Protein AF-A0A453GZU2-F1 (afdb_monomer_lite)

Structure (mmCIF, N/CA/C/O backbone):
data_AF-A0A453GZU2-F1
#
_entry.id   AF-A0A453GZU2-F1
#
loop_
_atom_site.group_PDB
_atom_site.id
_atom_site.type_symbol
_atom_site.label_atom_id
_atom_site.label_alt_id
_atom_site.label_comp_id
_atom_site.label_asym_id
_atom_site.label_entity_id
_atom_site.label_seq_id
_atom_site.pdbx_PDB_ins_code
_atom_site.Cartn_x
_atom_site.Cartn_y
_atom_site.Cartn_z
_atom_site.occupancy
_atom_site.B_iso_or_equiv
_atom_site.auth_seq_id
_atom_site.auth_comp_id
_atom_site.auth_asym_id
_atom_site.auth_atom_id
_atom_site.pdbx_PDB_model_num
ATOM 1 N N . MET A 1 1 ? 37.914 -39.540 -43.655 1.00 42.34 1 MET A N 1
ATOM 2 C CA . MET A 1 1 ? 37.928 -38.317 -42.822 1.00 42.34 1 MET A CA 1
ATOM 3 C C . MET A 1 1 ? 36.575 -38.228 -42.127 1.00 42.34 1 MET A C 1
ATOM 5 O O . MET A 1 1 ? 35.626 -37.720 -42.695 1.00 42.34 1 MET A O 1
ATOM 9 N N . GLU A 1 2 ? 36.319 -39.042 -41.109 1.00 43.34 2 GLU A N 1
ATOM 10 C CA . GLU A 1 2 ? 36.811 -38.918 -39.725 1.00 43.34 2 GLU A CA 1
ATOM 11 C C . GLU A 1 2 ? 36.133 -37.771 -38.948 1.00 43.34 2 GLU A C 1
ATOM 13 O O . GLU A 1 2 ? 36.414 -36.597 -39.148 1.00 43.34 2 GLU A O 1
ATOM 18 N N . HIS A 1 3 ? 35.210 -38.192 -38.076 1.00 39.59 3 HIS A N 1
ATOM 19 C CA . HIS A 1 3 ? 34.806 -37.638 -36.780 1.00 39.59 3 HIS A CA 1
ATOM 20 C C . HIS A 1 3 ? 34.826 -36.118 -36.524 1.00 39.59 3 HIS A C 1
ATOM 22 O O . HIS A 1 3 ? 35.874 -35.528 -36.292 1.00 39.59 3 HIS A O 1
ATOM 28 N N . ARG A 1 4 ? 33.646 -35.577 -36.168 1.00 52.78 4 ARG A N 1
ATOM 29 C CA . ARG A 1 4 ? 33.362 -35.208 -34.758 1.00 52.78 4 ARG A CA 1
ATOM 30 C C . ARG A 1 4 ? 31.878 -34.902 -34.514 1.00 52.78 4 ARG A C 1
ATOM 32 O O . ARG A 1 4 ? 31.385 -33.819 -34.806 1.00 52.78 4 ARG A O 1
ATOM 39 N N . ARG A 1 5 ? 31.178 -35.845 -33.873 1.00 49.28 5 ARG A N 1
ATOM 40 C CA . ARG A 1 5 ? 29.929 -35.579 -33.140 1.00 49.28 5 ARG A CA 1
ATOM 41 C C . ARG A 1 5 ? 30.262 -34.701 -31.929 1.00 49.28 5 ARG A C 1
ATOM 43 O O . ARG A 1 5 ? 30.950 -35.167 -31.023 1.00 49.28 5 ARG A O 1
ATOM 50 N N . ARG A 1 6 ? 29.762 -33.464 -31.875 1.00 54.38 6 ARG A N 1
ATOM 51 C CA . ARG A 1 6 ? 29.696 -32.698 -30.622 1.00 54.38 6 ARG A CA 1
ATOM 52 C C . ARG A 1 6 ? 28.366 -33.002 -29.937 1.00 54.38 6 ARG A C 1
ATOM 54 O O . ARG A 1 6 ? 27.317 -32.545 -30.367 1.00 54.38 6 ARG A O 1
ATOM 61 N N . ARG A 1 7 ? 28.436 -33.812 -28.878 1.00 48.62 7 ARG A N 1
ATOM 62 C CA . ARG A 1 7 ? 27.409 -33.895 -27.835 1.00 48.62 7 ARG A CA 1
ATOM 63 C C . ARG A 1 7 ? 27.506 -32.607 -27.015 1.00 48.62 7 ARG A C 1
ATOM 65 O O . ARG A 1 7 ? 28.520 -32.399 -26.357 1.00 48.62 7 ARG A O 1
ATOM 72 N N . SER A 1 8 ? 26.497 -31.745 -27.076 1.00 46.53 8 SER A N 1
ATOM 73 C CA . SER A 1 8 ? 26.307 -30.671 -26.097 1.00 46.53 8 SER A CA 1
ATOM 74 C C . SER A 1 8 ? 25.296 -31.154 -25.066 1.00 46.53 8 SER A C 1
ATOM 76 O O . SER A 1 8 ? 24.127 -31.384 -25.371 1.00 46.53 8 SER A O 1
ATOM 78 N N . SER A 1 9 ? 25.811 -31.393 -23.870 1.00 44.66 9 SE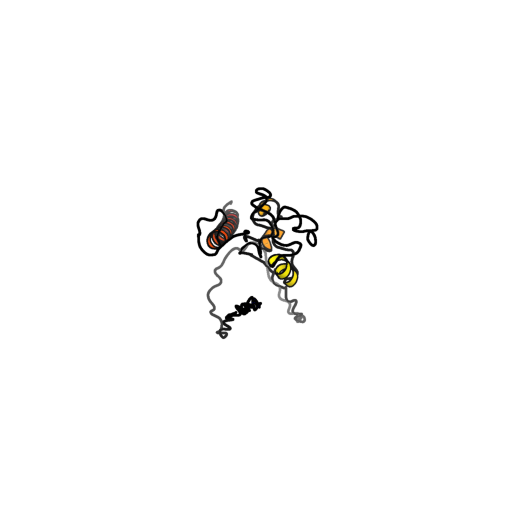R A N 1
ATOM 79 C CA . SER A 1 9 ? 25.138 -31.957 -22.712 1.00 44.66 9 SER A CA 1
ATOM 80 C C . SER A 1 9 ? 23.985 -31.068 -22.241 1.00 44.66 9 SER A C 1
ATOM 82 O O . SER A 1 9 ? 24.171 -29.886 -21.964 1.00 44.66 9 SER A O 1
ATOM 84 N N . SER A 1 10 ? 22.799 -31.666 -22.142 1.00 40.09 10 SER A N 1
ATOM 85 C CA . SER A 1 10 ? 21.630 -31.118 -21.459 1.00 40.09 10 SER A CA 1
ATOM 86 C C . SER A 1 10 ? 21.914 -31.092 -19.956 1.00 40.09 10 SER A C 1
ATOM 88 O O . SER A 1 10 ? 22.069 -32.143 -19.336 1.00 40.09 10 SER A O 1
ATOM 90 N N . VAL A 1 11 ? 22.044 -29.898 -19.377 1.00 50.19 11 VAL A N 1
ATOM 91 C CA . VAL A 1 11 ? 22.107 -29.725 -17.923 1.00 50.19 11 VAL A CA 1
ATOM 92 C C . VAL A 1 11 ? 20.677 -29.507 -17.445 1.00 50.19 11 VAL A C 1
ATOM 94 O O . VAL A 1 11 ? 20.141 -28.404 -17.502 1.00 50.19 11 VAL A O 1
ATOM 97 N N . ALA A 1 12 ? 20.045 -30.600 -17.026 1.00 43.66 12 ALA A N 1
ATOM 98 C CA . ALA A 1 12 ? 18.813 -30.574 -16.260 1.00 43.66 12 ALA A CA 1
ATOM 99 C C . ALA A 1 12 ? 19.124 -29.990 -14.873 1.00 43.66 12 ALA A C 1
ATOM 101 O O . ALA A 1 12 ? 19.688 -30.670 -14.018 1.00 43.66 12 ALA A O 1
ATOM 102 N N . ALA A 1 13 ? 18.805 -28.714 -14.660 1.00 45.28 13 ALA A N 1
ATOM 103 C CA . ALA A 1 13 ? 18.838 -28.108 -13.336 1.00 45.28 13 ALA A CA 1
ATOM 104 C C . ALA A 1 13 ? 17.499 -28.393 -12.649 1.00 45.28 13 ALA A C 1
ATOM 106 O O . ALA A 1 13 ? 16.451 -27.868 -13.026 1.00 45.28 13 ALA A O 1
ATOM 107 N N . ALA A 1 14 ? 17.567 -29.315 -11.694 1.00 45.19 14 ALA A N 1
ATOM 108 C CA . ALA A 1 14 ? 16.477 -29.790 -10.867 1.00 45.19 14 ALA A CA 1
ATOM 109 C C . ALA A 1 14 ? 15.771 -28.641 -10.131 1.00 45.19 14 ALA A C 1
ATOM 111 O O . ALA A 1 14 ? 16.406 -27.725 -9.608 1.00 45.19 14 ALA A O 1
ATOM 112 N N . GLY A 1 15 ? 14.441 -28.722 -10.092 1.00 44.59 15 GLY A N 1
ATOM 113 C CA . GLY A 1 15 ? 13.597 -27.830 -9.316 1.00 44.59 15 GLY A CA 1
ATOM 114 C C . GLY A 1 15 ? 13.831 -28.016 -7.822 1.00 44.59 15 GLY A C 1
ATOM 115 O O . GLY A 1 15 ? 13.596 -29.093 -7.278 1.00 44.59 15 GLY A O 1
ATOM 116 N N . THR A 1 16 ? 14.228 -26.940 -7.154 1.00 50.53 16 THR A N 1
ATOM 117 C CA . THR A 1 16 ? 14.184 -26.850 -5.696 1.00 50.53 16 THR A CA 1
ATOM 118 C C . THR A 1 16 ? 12.895 -26.137 -5.323 1.00 50.53 16 THR A C 1
ATOM 120 O O . THR A 1 16 ? 12.828 -24.915 -5.205 1.00 50.53 16 THR A O 1
ATOM 123 N N . LEU A 1 17 ? 11.837 -26.936 -5.209 1.00 46.84 17 LEU A N 1
ATOM 124 C CA . LEU A 1 17 ? 10.561 -26.553 -4.631 1.00 46.84 17 LEU A CA 1
ATOM 125 C C . LEU A 1 17 ? 10.807 -26.224 -3.150 1.00 46.84 17 LEU A C 1
ATOM 127 O O . LEU A 1 17 ? 10.920 -27.122 -2.317 1.00 46.84 17 LEU A O 1
ATOM 131 N N . LEU A 1 18 ? 10.945 -24.939 -2.818 1.00 44.81 18 LEU A N 1
ATOM 132 C CA . LEU A 1 18 ? 11.085 -24.476 -1.437 1.00 44.81 18 LEU A CA 1
ATOM 133 C C . LEU A 1 18 ? 9.707 -24.497 -0.749 1.00 44.81 18 LEU A C 1
ATOM 135 O O . LEU A 1 18 ? 9.121 -23.466 -0.438 1.00 44.81 18 LEU A O 1
ATOM 139 N N . CYS A 1 19 ? 9.163 -25.696 -0.546 1.00 44.69 19 CYS A N 1
ATOM 140 C CA . CYS A 1 19 ? 8.065 -25.935 0.381 1.00 44.69 19 CYS A CA 1
ATOM 141 C C . CYS A 1 19 ? 8.666 -26.224 1.755 1.00 44.69 19 CYS A C 1
ATOM 143 O O . CYS A 1 19 ? 9.007 -27.364 2.055 1.00 44.69 19 CYS A O 1
ATOM 145 N N . LEU A 1 20 ? 8.778 -25.201 2.599 1.00 48.28 20 LEU A N 1
ATOM 146 C CA . LEU A 1 20 ? 9.041 -25.390 4.022 1.00 48.28 20 LEU A CA 1
ATOM 147 C C . LEU A 1 20 ? 8.158 -24.451 4.846 1.00 48.28 20 LEU A C 1
ATOM 149 O O . LEU A 1 20 ? 8.468 -23.286 5.060 1.00 48.28 20 LEU A O 1
ATOM 153 N N . GLY A 1 21 ? 7.038 -25.029 5.289 1.00 42.44 21 GLY A N 1
ATOM 154 C CA . GLY A 1 21 ? 6.566 -24.910 6.666 1.00 42.44 21 GLY A CA 1
ATOM 155 C C . GLY A 1 21 ? 5.848 -23.625 7.057 1.00 42.44 21 GLY A C 1
ATOM 156 O O . GLY A 1 21 ? 6.390 -22.820 7.806 1.00 42.44 21 GLY A O 1
ATOM 157 N N . MET A 1 22 ? 4.563 -23.514 6.701 1.00 46.91 22 MET A N 1
ATOM 158 C CA . MET A 1 22 ? 3.593 -22.899 7.614 1.00 46.91 22 MET A CA 1
ATOM 159 C C . MET A 1 22 ? 3.601 -23.710 8.916 1.00 46.91 22 MET A C 1
ATOM 161 O O . MET A 1 22 ? 3.003 -24.783 8.990 1.00 46.91 22 MET A O 1
ATOM 165 N N . LEU A 1 23 ? 4.291 -23.216 9.940 1.00 39.66 23 LEU A N 1
ATOM 166 C CA . LEU A 1 23 ? 4.143 -23.729 11.294 1.00 39.66 23 LEU A CA 1
ATOM 167 C C . LEU A 1 23 ? 2.914 -23.053 11.916 1.00 39.66 23 LEU A C 1
ATOM 169 O O . LEU A 1 23 ? 3.010 -22.003 12.548 1.00 39.66 23 LEU A O 1
ATOM 173 N N . LEU A 1 24 ? 1.739 -23.641 11.690 1.00 39.06 24 LEU A N 1
ATOM 174 C CA . LEU A 1 24 ? 0.548 -23.348 12.482 1.00 39.06 24 LEU A CA 1
ATOM 175 C C . LEU A 1 24 ? 0.757 -23.946 13.876 1.00 39.06 24 LEU A C 1
ATOM 177 O O . LEU A 1 24 ? 0.530 -25.134 14.094 1.00 39.06 24 LEU A O 1
ATOM 181 N N . VAL A 1 25 ? 1.196 -23.124 14.827 1.00 40.97 25 VAL A N 1
ATOM 182 C CA . VAL A 1 25 ? 1.127 -23.481 16.246 1.00 40.97 25 VAL A CA 1
ATOM 183 C C . VAL A 1 25 ? -0.331 -23.335 16.681 1.00 40.97 25 VAL A C 1
ATOM 185 O O . VAL A 1 25 ? -0.775 -22.263 17.083 1.00 40.97 25 VAL A O 1
ATOM 188 N N . VAL A 1 26 ? -1.093 -24.423 16.571 1.00 46.94 26 VAL A N 1
ATOM 189 C CA . VAL A 1 26 ? -2.371 -24.573 17.274 1.00 46.94 26 VAL A CA 1
ATOM 190 C C . VAL A 1 26 ? -2.037 -24.995 18.705 1.00 46.94 26 VAL A C 1
ATOM 192 O O . VAL A 1 26 ? -1.876 -26.177 18.997 1.00 46.94 26 VAL A O 1
ATOM 195 N N . GLY A 1 27 ? -1.843 -24.012 19.584 1.00 49.03 27 GLY A N 1
ATOM 196 C CA . GLY A 1 27 ? -1.718 -24.239 21.024 1.00 49.03 27 GLY A CA 1
ATOM 197 C C . GLY A 1 27 ? -3.097 -24.440 21.670 1.00 49.03 27 GLY A C 1
ATOM 198 O O . GLY A 1 27 ? -4.062 -23.810 21.229 1.00 49.03 27 GLY A O 1
ATOM 199 N N . PRO A 1 28 ? -3.227 -25.311 22.688 1.00 42.09 28 PRO A N 1
ATOM 200 C CA . PRO A 1 28 ? -4.508 -25.610 23.303 1.00 42.09 28 PRO A CA 1
ATOM 201 C C . PRO A 1 28 ? -5.012 -24.469 24.192 1.00 42.09 28 PRO A C 1
ATOM 203 O O . PRO A 1 28 ? -4.268 -23.786 24.893 1.00 42.09 28 PRO A O 1
ATOM 206 N N . LEU A 1 29 ? -6.331 -24.337 24.137 1.00 44.50 29 LEU A N 1
ATOM 207 C CA . LEU A 1 29 ? -7.223 -23.520 24.941 1.00 44.50 29 LEU A CA 1
ATOM 208 C C . LEU A 1 29 ? -6.986 -23.746 26.450 1.00 44.50 29 LEU A C 1
ATOM 210 O O . LEU A 1 29 ? -7.197 -24.852 26.946 1.00 44.50 29 LEU A O 1
ATOM 214 N N . LEU A 1 30 ? -6.610 -22.694 27.183 1.00 42.56 30 LEU A N 1
ATOM 215 C CA . LEU A 1 30 ? -6.741 -22.620 28.643 1.00 42.56 30 LEU A CA 1
ATOM 216 C C . LEU A 1 30 ? -7.632 -21.427 29.025 1.00 42.56 30 LEU A C 1
ATOM 218 O O . LEU A 1 30 ? -7.645 -20.424 28.304 1.00 42.56 30 LEU A O 1
ATOM 222 N N . PRO A 1 31 ? -8.427 -21.550 30.103 1.00 40.00 31 PRO A N 1
ATOM 223 C CA . PRO A 1 31 ? -9.555 -20.670 30.357 1.00 40.00 31 PRO A CA 1
ATOM 224 C C . PRO A 1 31 ? -9.168 -19.378 31.089 1.00 40.00 31 PRO A C 1
ATOM 226 O O . PRO A 1 31 ? -8.226 -19.338 31.874 1.00 40.00 31 PRO A O 1
ATOM 229 N N . ALA A 1 32 ? -9.969 -18.354 30.787 1.00 45.12 32 ALA A N 1
ATOM 230 C CA . ALA A 1 32 ? -10.294 -17.138 31.530 1.00 45.12 32 ALA A CA 1
ATOM 231 C C . ALA A 1 32 ? -9.428 -16.791 32.756 1.00 45.12 32 ALA A C 1
ATOM 233 O O . ALA A 1 32 ? -9.608 -17.346 33.838 1.00 45.12 32 ALA A O 1
ATOM 234 N N . VAL A 1 33 ? -8.600 -15.752 32.604 1.00 37.91 33 VAL A N 1
ATOM 235 C CA . VAL A 1 33 ? -8.227 -14.891 33.728 1.00 37.91 33 VAL A CA 1
ATOM 236 C C . VAL A 1 33 ? -9.180 -13.692 33.724 1.00 37.91 33 VAL A C 1
ATOM 238 O O . VAL A 1 33 ? -9.164 -12.857 32.819 1.00 37.91 33 VAL A O 1
ATOM 241 N N . GLU A 1 34 ? -10.086 -13.666 34.699 1.00 44.97 34 GLU A N 1
ATOM 242 C CA . GLU A 1 34 ? -10.793 -12.456 35.113 1.00 44.97 34 GLU A CA 1
ATOM 243 C C . GLU A 1 34 ? -9.776 -11.525 35.771 1.00 44.97 34 GLU A C 1
ATOM 245 O O . GLU A 1 34 ? -9.150 -11.887 36.765 1.00 44.97 34 GLU A O 1
ATOM 250 N N . ALA A 1 35 ? -9.607 -10.326 35.223 1.00 34.25 35 ALA A N 1
ATOM 251 C CA . ALA A 1 35 ? -8.975 -9.228 35.937 1.00 34.25 35 ALA A CA 1
ATOM 252 C C . ALA A 1 35 ? -9.493 -7.894 35.389 1.00 34.25 35 ALA A C 1
ATOM 254 O O . ALA A 1 35 ? -9.082 -7.425 34.332 1.00 34.25 35 ALA A O 1
ATOM 255 N N . SER A 1 36 ? -10.425 -7.343 36.163 1.00 31.88 36 SER A N 1
ATOM 256 C CA . SER A 1 36 ? -10.684 -5.921 36.375 1.00 31.88 36 SER A CA 1
ATOM 257 C C . SER A 1 36 ? -11.022 -5.067 35.151 1.00 31.88 36 SER A C 1
ATOM 259 O O . SER A 1 36 ? -10.180 -4.433 34.521 1.00 31.88 36 SER A O 1
ATOM 261 N N . THR A 1 37 ? -12.330 -4.954 34.912 1.00 36.31 37 THR A N 1
ATOM 262 C CA . THR A 1 37 ? -12.954 -3.676 34.552 1.00 36.31 37 THR A CA 1
ATOM 263 C C . THR A 1 37 ? -12.489 -2.601 35.532 1.00 36.31 37 THR A C 1
ATOM 265 O O . THR A 1 37 ? -12.940 -2.576 36.672 1.00 36.31 37 THR A O 1
ATOM 268 N N . GLU A 1 38 ? -11.579 -1.742 35.084 1.00 43.16 38 GLU A N 1
ATOM 269 C CA . GLU A 1 38 ? -11.357 -0.433 35.688 1.00 43.16 38 GLU A CA 1
ATOM 270 C C . GLU A 1 38 ? -12.383 0.546 35.108 1.00 43.16 38 GLU A C 1
ATOM 272 O O . GLU A 1 38 ? -12.671 0.571 33.905 1.00 43.16 38 GLU A O 1
ATOM 277 N N . ASP A 1 39 ? -12.958 1.306 36.025 1.00 35.78 39 ASP A N 1
ATOM 278 C CA . ASP A 1 39 ? -14.115 2.162 35.877 1.00 35.78 39 ASP A CA 1
ATOM 279 C C . ASP A 1 39 ? -13.855 3.443 35.066 1.00 35.78 39 ASP A C 1
ATOM 281 O O . ASP A 1 39 ? -12.788 4.052 35.118 1.00 35.78 39 ASP A O 1
ATOM 285 N N . GLY A 1 40 ? -14.926 3.939 34.434 1.00 30.98 40 GLY A N 1
ATOM 286 C CA . GLY A 1 40 ? -15.253 5.365 34.531 1.00 30.98 40 GLY A CA 1
ATOM 287 C C . GLY A 1 40 ? -15.397 6.153 33.227 1.00 30.98 40 GLY A C 1
ATOM 288 O O . GLY A 1 40 ? -14.418 6.602 32.641 1.00 30.98 40 GLY A O 1
ATOM 289 N N . CYS A 1 41 ? -16.653 6.436 32.860 1.00 32.44 41 CYS A N 1
ATOM 290 C CA . CYS A 1 41 ? -17.210 7.800 32.778 1.00 32.44 41 CYS A CA 1
ATOM 291 C C . CYS A 1 41 ? -18.748 7.711 32.637 1.00 32.44 41 CYS A C 1
ATOM 293 O O . CYS A 1 41 ? -19.227 7.371 31.553 1.00 32.44 41 CYS A O 1
ATOM 295 N N . PRO A 1 42 ? -19.544 8.003 33.687 1.00 46.66 42 PRO A N 1
ATOM 296 C CA . PRO A 1 42 ? -20.996 8.087 33.583 1.00 46.66 42 PRO A CA 1
ATOM 297 C C . PRO A 1 42 ? -21.464 9.539 33.416 1.00 46.66 42 PRO A C 1
ATOM 299 O O . PRO A 1 42 ? -20.956 10.448 34.068 1.00 46.66 42 PRO A O 1
ATOM 302 N N . ALA A 1 43 ? -22.499 9.748 32.601 1.00 35.84 43 ALA A N 1
ATOM 303 C CA . ALA A 1 43 ? -23.338 10.938 32.687 1.00 35.84 43 ALA A CA 1
ATOM 304 C C . ALA A 1 43 ? -24.770 10.630 32.219 1.00 35.84 43 ALA A C 1
ATOM 306 O O . ALA A 1 43 ? -24.996 10.349 31.045 1.00 35.84 43 ALA A O 1
ATOM 307 N N . GLY A 1 44 ? -25.720 10.749 33.154 1.00 31.06 44 GLY A N 1
ATOM 308 C CA . GLY A 1 44 ? -27.109 11.121 32.869 1.00 31.06 44 GLY A CA 1
ATOM 309 C C . GLY A 1 44 ? -28.187 10.045 33.049 1.00 31.06 44 GLY A C 1
ATOM 310 O O . GLY A 1 44 ? -28.333 9.171 32.206 1.00 31.06 44 GLY A O 1
ATOM 311 N N . GLY A 1 45 ? -29.032 10.228 34.073 1.00 31.92 45 GLY A N 1
ATOM 312 C CA . GLY A 1 45 ? -30.491 10.179 33.877 1.00 31.92 45 GLY A CA 1
ATOM 313 C C . GLY A 1 45 ? -31.271 8.934 34.320 1.00 31.92 45 GLY A C 1
ATOM 314 O O . GLY A 1 45 ? -31.562 8.065 33.516 1.00 31.92 45 GLY A O 1
ATOM 315 N N . GLU A 1 46 ? -31.694 8.958 35.587 1.00 33.56 46 GLU A N 1
ATOM 316 C CA . GLU A 1 46 ? -33.044 8.628 36.095 1.00 33.56 46 GLU A CA 1
ATOM 317 C C . GLU A 1 46 ? -33.680 7.216 35.973 1.00 33.56 46 GLU A C 1
ATOM 319 O O . GLU A 1 46 ? -34.086 6.735 34.925 1.00 33.56 46 GLU A O 1
ATOM 324 N N . ARG A 1 47 ? -33.895 6.653 37.176 1.00 34.34 47 ARG A N 1
ATOM 325 C CA . ARG A 1 47 ? -35.099 5.988 37.732 1.00 34.34 47 ARG A CA 1
ATOM 326 C C . ARG A 1 47 ? -35.801 4.866 36.940 1.00 34.34 47 ARG A C 1
ATOM 328 O O . ARG A 1 47 ? -36.659 5.075 36.098 1.00 34.34 47 ARG A O 1
ATOM 335 N N . ALA A 1 48 ? -35.513 3.656 37.424 1.00 33.47 48 ALA A N 1
ATOM 336 C CA . ALA A 1 48 ? -36.396 2.522 37.723 1.00 33.47 48 ALA A CA 1
ATOM 337 C C . ALA A 1 48 ? -37.844 2.506 37.185 1.00 33.47 48 ALA A C 1
ATOM 339 O O . ALA A 1 48 ? -38.694 3.279 37.619 1.00 33.47 48 ALA A O 1
ATOM 340 N N . SER A 1 49 ? -38.161 1.434 36.451 1.00 34.44 49 SER A N 1
ATOM 341 C CA . SER A 1 49 ? -39.331 0.574 36.700 1.00 34.44 49 SER A CA 1
ATOM 342 C C . SER A 1 49 ? -39.084 -0.826 36.120 1.00 34.44 49 SER A C 1
ATOM 344 O O . SER A 1 49 ? -38.625 -0.977 34.990 1.00 34.44 49 SER A O 1
ATOM 346 N N . LYS A 1 50 ? -39.323 -1.852 36.945 1.00 34.50 50 LYS A N 1
ATOM 347 C CA . LYS A 1 50 ? -39.270 -3.279 36.593 1.00 34.50 50 LYS A CA 1
ATOM 348 C C . LYS A 1 50 ? -40.490 -3.637 35.744 1.00 34.50 50 LYS A C 1
ATOM 350 O O . LYS A 1 50 ? -41.596 -3.357 36.175 1.00 34.50 50 LYS A O 1
ATOM 355 N N . GLU A 1 51 ? -40.292 -4.383 34.662 1.00 37.91 51 GLU A N 1
ATOM 356 C CA . GLU A 1 51 ? -41.316 -5.285 34.121 1.00 37.91 51 GLU A CA 1
ATOM 357 C C . GLU A 1 51 ? -40.609 -6.471 33.447 1.00 37.91 51 GLU A C 1
ATOM 359 O O . GLU A 1 51 ? -39.775 -6.313 32.552 1.00 37.91 51 GLU A O 1
ATOM 364 N N . GLN A 1 52 ? -40.889 -7.677 33.938 1.00 43.47 52 GLN A N 1
ATOM 365 C CA . GLN A 1 52 ? -40.351 -8.931 33.422 1.00 43.47 52 GLN A CA 1
ATOM 366 C C . GLN A 1 52 ? -41.151 -9.363 32.190 1.00 43.47 52 GLN A C 1
ATOM 368 O O . GLN A 1 52 ? -42.291 -9.796 32.299 1.00 43.47 52 GLN A O 1
ATOM 373 N N . GLY A 1 53 ? -40.524 -9.320 31.014 1.00 33.62 53 GLY A N 1
ATOM 374 C CA . GLY A 1 53 ? -41.074 -9.877 29.779 1.00 33.62 53 GLY A CA 1
ATOM 375 C C . GLY A 1 53 ? -40.077 -10.819 29.114 1.00 33.62 53 GLY A C 1
ATOM 376 O O . GLY A 1 53 ? -39.103 -10.378 28.506 1.00 33.62 53 GLY A O 1
ATOM 377 N N . ARG A 1 54 ? -40.320 -12.131 29.210 1.00 48.94 54 ARG A N 1
ATOM 378 C CA . ARG A 1 54 ? -39.600 -13.179 28.469 1.00 48.94 54 ARG A CA 1
ATOM 379 C C . ARG A 1 54 ? -39.721 -12.921 26.958 1.00 48.94 54 ARG A C 1
ATOM 381 O O . ARG A 1 54 ? -40.727 -13.273 26.350 1.00 48.94 54 ARG A O 1
ATOM 388 N N . ARG A 1 55 ? -38.691 -12.340 26.333 1.00 43.19 55 ARG A N 1
ATOM 389 C CA . ARG A 1 55 ? -38.566 -12.248 24.869 1.00 43.19 55 ARG A CA 1
ATOM 390 C C . ARG A 1 55 ? -37.364 -13.051 24.381 1.00 43.19 55 ARG A C 1
ATOM 392 O O . ARG A 1 55 ? -36.217 -12.752 24.692 1.00 43.19 55 ARG A O 1
ATOM 399 N N . SER A 1 56 ? -37.698 -14.097 23.627 1.00 43.25 56 SER A N 1
ATOM 400 C CA . SER A 1 56 ? -36.881 -14.874 22.692 1.00 43.25 56 SER A CA 1
ATOM 401 C C . SER A 1 56 ? -35.519 -14.249 22.354 1.00 43.25 56 SER A C 1
ATOM 403 O O . SER A 1 56 ? -35.441 -13.282 21.593 1.00 43.25 56 SER A O 1
ATOM 405 N N . ARG A 1 57 ? -34.440 -14.860 22.862 1.00 45.56 57 ARG A N 1
ATOM 406 C CA . ARG A 1 57 ? -33.045 -14.577 22.496 1.00 45.56 57 ARG A CA 1
ATOM 407 C C . ARG A 1 57 ? -32.799 -14.966 21.034 1.00 45.56 57 ARG A C 1
ATOM 409 O O . ARG A 1 57 ? -32.288 -16.040 20.742 1.00 45.56 57 ARG A O 1
ATOM 416 N N . ARG A 1 58 ? -33.160 -14.092 20.092 1.00 47.22 58 ARG A N 1
ATOM 417 C CA . ARG A 1 58 ? -32.547 -14.112 18.761 1.00 47.22 58 ARG A CA 1
ATOM 418 C C . ARG A 1 58 ? -31.119 -13.613 18.942 1.00 47.22 58 ARG A C 1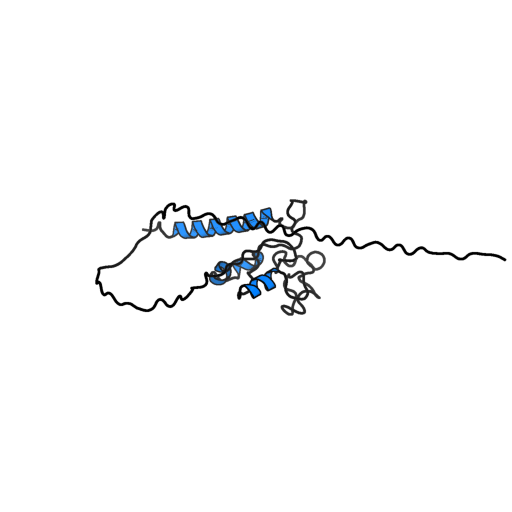
ATOM 420 O O . ARG A 1 58 ? -30.920 -12.424 19.180 1.00 47.22 58 ARG A O 1
ATOM 427 N N . HIS A 1 59 ? -30.148 -14.518 18.861 1.00 42.53 59 HIS A N 1
ATOM 428 C CA . HIS A 1 59 ? -28.737 -14.179 18.703 1.00 42.53 59 HIS A CA 1
ATOM 429 C C . HIS A 1 59 ? -28.564 -13.398 17.388 1.00 42.53 59 HIS A C 1
ATOM 431 O O . HIS A 1 59 ? -28.234 -13.960 16.351 1.00 42.53 59 HIS A O 1
ATOM 437 N N . HIS A 1 60 ? -28.816 -12.087 17.416 1.00 43.75 60 HIS A N 1
ATOM 438 C CA . HIS A 1 60 ? -28.155 -11.162 16.505 1.00 43.75 60 HIS A CA 1
ATOM 439 C C . HIS A 1 60 ? -26.696 -11.150 16.936 1.00 43.75 60 HIS A C 1
ATOM 441 O O . HIS A 1 60 ? -26.297 -10.396 17.825 1.00 43.75 60 HIS A O 1
ATOM 447 N N . GLN A 1 61 ? -25.918 -12.049 16.350 1.00 48.16 61 GLN A N 1
ATOM 448 C CA . GLN A 1 61 ? -24.473 -11.983 16.396 1.00 48.16 61 GLN A CA 1
ATOM 449 C C . GLN A 1 61 ? -24.109 -10.699 15.646 1.00 48.16 61 GLN A C 1
ATOM 451 O O . GLN A 1 61 ? -24.058 -10.666 14.421 1.00 48.16 61 GLN A O 1
ATOM 456 N N . LYS A 1 62 ? -24.000 -9.585 16.381 1.00 44.75 62 LYS A N 1
ATOM 457 C CA . LYS A 1 62 ? -23.384 -8.367 15.863 1.00 44.75 62 LYS A CA 1
ATOM 458 C C . LYS A 1 62 ? -21.973 -8.789 15.484 1.00 44.75 62 LYS A C 1
ATOM 460 O O . LYS A 1 62 ? -21.152 -8.996 16.374 1.00 44.75 62 LYS A O 1
ATOM 465 N N . HIS A 1 63 ? -21.727 -9.006 14.195 1.00 55.16 63 HIS A N 1
ATOM 466 C CA . HIS A 1 63 ? -20.369 -9.167 13.701 1.00 55.16 63 HIS A CA 1
ATOM 467 C C . HIS A 1 63 ? -19.580 -7.965 14.223 1.00 55.16 63 HIS A C 1
ATOM 469 O O . HIS A 1 63 ? -20.019 -6.822 14.052 1.00 55.16 63 HIS A O 1
ATOM 475 N N . ALA A 1 64 ? -18.496 -8.228 14.956 1.00 60.75 64 ALA A N 1
ATOM 476 C CA . ALA A 1 64 ? -17.568 -7.177 15.336 1.00 60.75 64 ALA A CA 1
ATOM 477 C C . ALA A 1 64 ? -17.174 -6.428 14.056 1.00 60.75 64 ALA A C 1
ATOM 479 O O . ALA A 1 64 ? -17.120 -7.022 12.978 1.00 60.75 64 ALA A O 1
ATOM 480 N N . ALA A 1 65 ? -16.985 -5.113 14.142 1.00 66.44 65 ALA A N 1
ATOM 481 C CA . ALA A 1 65 ? -16.501 -4.370 12.992 1.00 66.44 65 ALA A CA 1
ATOM 482 C C . ALA A 1 65 ? -15.117 -4.927 12.631 1.00 66.44 65 ALA A C 1
ATOM 484 O O . ALA A 1 65 ? -14.167 -4.729 13.379 1.00 66.44 65 ALA A O 1
ATOM 485 N N . GLU A 1 66 ? -15.031 -5.673 11.529 1.00 87.25 66 GLU A N 1
ATOM 486 C CA . GLU A 1 66 ? -13.764 -6.221 11.052 1.00 87.25 66 GLU A CA 1
ATOM 487 C C . GLU A 1 66 ? -12.828 -5.053 10.713 1.00 87.25 66 GLU A C 1
ATOM 489 O O . GLU A 1 66 ? -13.192 -4.151 9.945 1.00 87.25 66 GLU A O 1
ATOM 494 N N . GLU A 1 67 ? -11.635 -5.060 11.302 1.00 94.50 67 GLU A N 1
ATOM 495 C CA . GLU A 1 67 ? -10.562 -4.106 11.036 1.00 94.50 67 GLU A CA 1
ATOM 496 C C . GLU A 1 67 ? -9.391 -4.826 10.372 1.00 94.50 67 GLU A C 1
ATOM 498 O O . GLU A 1 67 ? -9.012 -5.924 10.778 1.00 94.50 67 GLU A O 1
ATOM 503 N N . LEU A 1 68 ? -8.775 -4.193 9.372 1.00 97.00 68 LEU A N 1
ATOM 504 C CA . LEU A 1 68 ? -7.628 -4.768 8.673 1.00 97.00 68 LEU A CA 1
ATOM 505 C C . LEU A 1 68 ? -6.444 -3.798 8.649 1.00 97.00 68 LEU A C 1
ATOM 507 O O . LEU A 1 68 ? -6.428 -2.803 7.919 1.00 97.00 68 LEU A O 1
ATOM 511 N N . TRP A 1 69 ? -5.421 -4.130 9.434 1.00 97.50 69 TRP A N 1
ATOM 512 C CA . TRP A 1 69 ? -4.159 -3.400 9.532 1.00 97.50 69 TRP A CA 1
ATOM 513 C C . TRP A 1 69 ? -3.060 -4.181 8.813 1.00 97.50 69 TRP A C 1
ATOM 515 O O . TRP A 1 69 ? -2.759 -5.313 9.180 1.00 97.50 69 TRP A O 1
ATOM 525 N N . VAL A 1 70 ? -2.486 -3.598 7.761 1.00 98.56 70 VAL A N 1
ATOM 526 C CA . VAL A 1 70 ? -1.608 -4.331 6.837 1.00 98.56 70 VAL A CA 1
ATOM 527 C C . VAL A 1 70 ? -0.186 -3.806 6.897 1.00 98.56 70 VAL A C 1
ATOM 529 O O . VAL A 1 70 ? 0.036 -2.608 6.749 1.00 98.56 70 VAL A O 1
ATOM 532 N N . PHE A 1 71 ? 0.767 -4.719 7.030 1.00 98.44 71 PHE A N 1
ATOM 533 C CA . PHE A 1 71 ? 2.207 -4.474 7.001 1.00 98.44 71 PHE A CA 1
ATOM 534 C C . PHE A 1 71 ? 2.825 -5.418 5.974 1.00 98.44 71 PHE A C 1
ATOM 536 O O . PHE A 1 71 ? 2.301 -6.510 5.756 1.00 98.44 71 PHE A O 1
ATOM 543 N N . GLY A 1 72 ? 3.912 -5.010 5.326 1.00 97.88 72 GLY A N 1
ATOM 544 C CA . GLY A 1 72 ? 4.537 -5.848 4.309 1.00 97.88 72 GLY A CA 1
ATOM 545 C C . GLY A 1 72 ? 5.285 -5.077 3.235 1.00 97.88 72 GLY A C 1
ATOM 546 O O . GLY A 1 72 ? 5.691 -3.928 3.419 1.00 97.88 72 GLY A O 1
ATOM 547 N N . ASP A 1 73 ? 5.427 -5.741 2.098 1.00 96.88 73 ASP A N 1
ATOM 548 C CA . ASP A 1 73 ? 6.191 -5.300 0.941 1.00 96.88 73 ASP A CA 1
ATOM 549 C C . ASP A 1 73 ? 5.282 -5.031 -0.278 1.00 96.88 73 ASP A C 1
ATOM 551 O O . ASP A 1 73 ? 4.103 -4.683 -0.148 1.00 96.88 73 ASP A O 1
ATOM 555 N N . SER A 1 74 ? 5.822 -5.201 -1.487 1.00 96.81 74 SER A N 1
ATOM 556 C CA . SER A 1 74 ? 5.109 -5.013 -2.752 1.00 96.81 74 SER A CA 1
ATOM 557 C C . SER A 1 74 ? 3.891 -5.920 -2.925 1.00 96.81 74 SER A C 1
ATOM 559 O O . SER A 1 74 ? 2.946 -5.512 -3.599 1.00 96.81 74 SER A O 1
ATOM 561 N N . TYR A 1 75 ? 3.860 -7.106 -2.311 1.00 97.56 75 TYR A N 1
ATOM 562 C CA . TYR A 1 75 ? 2.720 -8.023 -2.414 1.00 97.56 75 TYR A CA 1
ATOM 563 C C . TYR A 1 75 ? 1.484 -7.545 -1.651 1.00 97.56 75 TYR A C 1
ATOM 565 O O . TYR A 1 75 ? 0.377 -8.024 -1.908 1.00 97.56 75 TYR A O 1
ATOM 573 N N . ALA A 1 76 ? 1.658 -6.604 -0.725 1.00 98.44 76 ALA A N 1
ATOM 574 C CA . ALA A 1 76 ? 0.581 -6.022 0.061 1.00 98.44 76 ALA A CA 1
ATOM 575 C C . ALA A 1 76 ? 0.390 -4.518 -0.204 1.00 98.44 76 ALA A C 1
ATOM 577 O O . ALA A 1 76 ? -0.677 -3.983 0.113 1.00 98.44 76 ALA A O 1
ATOM 578 N N . ASP A 1 77 ? 1.376 -3.829 -0.785 1.00 98.19 77 ASP A N 1
ATOM 579 C CA . ASP A 1 77 ? 1.316 -2.389 -1.042 1.00 98.19 77 ASP A CA 1
ATOM 580 C C . ASP A 1 77 ? 0.200 -2.021 -2.041 1.00 98.19 77 ASP A C 1
ATOM 582 O O . ASP A 1 77 ? 0.027 -2.615 -3.106 1.00 98.19 77 ASP A O 1
ATOM 586 N N . THR A 1 78 ? -0.574 -0.999 -1.677 1.00 98.00 78 THR A N 1
ATOM 587 C CA . THR A 1 78 ? -1.673 -0.440 -2.479 1.00 98.00 78 THR A CA 1
ATOM 588 C C . THR A 1 78 ? -1.442 1.029 -2.848 1.00 98.00 78 THR A C 1
ATOM 590 O O . THR A 1 78 ? -2.388 1.726 -3.222 1.00 98.00 78 THR A O 1
ATOM 593 N N . GLY A 1 79 ? -0.195 1.505 -2.738 1.00 96.94 79 GLY A N 1
ATOM 594 C CA . GLY A 1 79 ? 0.259 2.811 -3.216 1.00 96.94 79 GLY A CA 1
ATOM 595 C C . GLY A 1 79 ? 1.079 3.640 -2.222 1.00 96.94 79 GLY A C 1
ATOM 596 O O . GLY A 1 79 ? 1.258 4.841 -2.441 1.00 96.94 79 GLY A O 1
ATOM 597 N N . ASN A 1 80 ? 1.586 3.054 -1.137 1.00 97.31 80 ASN A N 1
ATOM 598 C CA . ASN A 1 80 ? 2.413 3.740 -0.147 1.00 97.31 80 ASN A CA 1
ATOM 599 C C . ASN A 1 80 ? 3.796 4.116 -0.666 1.00 97.31 80 ASN A C 1
ATOM 601 O O . ASN A 1 80 ? 4.268 5.196 -0.301 1.00 97.31 80 ASN A O 1
ATOM 605 N N . LEU A 1 81 ? 4.426 3.295 -1.519 1.00 95.31 81 LEU A N 1
ATOM 606 C CA . LEU A 1 81 ? 5.689 3.694 -2.155 1.00 95.31 81 LEU A CA 1
ATOM 607 C C . LEU A 1 81 ? 5.500 4.996 -2.962 1.00 95.31 81 LEU A C 1
ATOM 609 O O . LEU A 1 81 ? 6.313 5.919 -2.909 1.00 95.31 81 LEU A O 1
ATOM 613 N N . GLY A 1 82 ? 4.323 5.147 -3.577 1.00 94.25 82 GLY A N 1
ATOM 614 C CA . GLY A 1 82 ? 3.940 6.315 -4.369 1.00 94.25 82 GLY A CA 1
ATOM 615 C C . GLY A 1 82 ? 4.699 6.427 -5.689 1.00 94.25 82 GLY A C 1
ATOM 616 O O . GLY A 1 82 ? 5.477 5.546 -6.025 1.00 94.25 82 GLY A O 1
ATOM 617 N N . ASN A 1 83 ? 4.421 7.483 -6.453 1.00 93.62 83 ASN A N 1
ATOM 618 C CA . ASN A 1 83 ? 5.067 7.709 -7.741 1.00 93.62 83 ASN A CA 1
ATOM 619 C C . ASN A 1 83 ? 6.337 8.553 -7.552 1.00 93.62 83 ASN A C 1
ATOM 621 O O . ASN A 1 83 ? 6.234 9.739 -7.239 1.00 93.62 83 ASN A O 1
ATOM 625 N N . LEU A 1 84 ? 7.505 7.932 -7.709 1.00 90.81 84 LEU A N 1
ATOM 626 C CA . LEU A 1 84 ? 8.829 8.562 -7.646 1.00 90.81 84 LEU A CA 1
ATOM 627 C C . LEU A 1 84 ? 9.517 8.578 -9.024 1.00 90.81 84 LEU A C 1
ATOM 629 O O . LEU A 1 84 ? 10.728 8.749 -9.107 1.00 90.81 84 LEU A O 1
ATOM 633 N N . GLY A 1 85 ? 8.756 8.384 -10.104 1.00 92.12 85 GLY A N 1
ATOM 634 C CA . GLY A 1 85 ? 9.277 8.238 -11.461 1.00 92.12 85 GLY A CA 1
ATOM 635 C C . GLY A 1 85 ? 9.244 6.790 -11.952 1.00 92.12 85 GLY A C 1
ATOM 636 O O . GLY A 1 85 ? 9.198 5.835 -11.171 1.00 92.12 85 GLY A O 1
ATOM 637 N N . ARG A 1 86 ? 9.244 6.623 -13.281 1.00 89.50 86 ARG A N 1
ATOM 638 C CA . ARG A 1 86 ? 9.048 5.317 -13.933 1.00 89.50 86 ARG A CA 1
ATOM 639 C C . ARG A 1 86 ? 10.145 4.313 -13.609 1.00 89.50 86 ARG A C 1
ATOM 641 O O . ARG A 1 86 ? 9.850 3.131 -13.542 1.00 89.50 86 ARG A O 1
ATOM 648 N N . GLU A 1 87 ? 11.363 4.773 -13.360 1.00 87.62 87 GLU A N 1
ATOM 649 C CA . GLU A 1 87 ? 12.501 3.899 -13.061 1.00 87.62 87 GLU A CA 1
ATOM 650 C C . GLU A 1 87 ? 12.427 3.303 -11.652 1.00 87.62 87 GLU A C 1
ATOM 652 O O . GLU A 1 87 ? 12.781 2.144 -11.456 1.00 87.62 87 GLU A O 1
ATOM 657 N N . LEU A 1 88 ? 11.904 4.068 -10.689 1.00 86.12 88 LEU A N 1
ATOM 658 C CA . LEU A 1 88 ? 11.890 3.695 -9.274 1.00 86.12 88 LEU A CA 1
ATOM 659 C C . LEU A 1 88 ? 10.580 3.032 -8.840 1.00 86.12 88 LEU A C 1
ATOM 661 O O . LEU A 1 88 ? 10.570 2.220 -7.917 1.00 86.12 88 LEU A O 1
ATOM 665 N N . THR A 1 89 ? 9.454 3.390 -9.465 1.00 90.19 89 THR A N 1
ATOM 666 C CA . THR A 1 89 ? 8.123 2.983 -8.987 1.00 90.19 89 THR A CA 1
ATOM 667 C C . THR A 1 89 ? 7.226 2.534 -10.133 1.00 90.19 89 THR A C 1
ATOM 669 O O . THR A 1 89 ? 6.305 3.242 -10.544 1.00 90.19 89 THR A O 1
ATOM 672 N N . HIS A 1 90 ? 7.489 1.328 -10.645 1.00 92.50 90 HIS A N 1
ATOM 673 C CA . HIS A 1 90 ? 6.826 0.782 -11.840 1.00 92.50 90 HIS A CA 1
ATOM 674 C C . HIS A 1 90 ? 5.316 0.599 -11.637 1.00 92.50 90 HIS A C 1
ATOM 676 O O . HIS A 1 90 ? 4.549 0.808 -12.565 1.00 92.50 90 HIS A O 1
ATOM 682 N N . ALA A 1 91 ? 4.878 0.332 -10.402 1.00 95.31 91 ALA A N 1
ATOM 683 C CA . ALA A 1 91 ? 3.475 0.151 -10.011 1.00 95.31 91 ALA A CA 1
ATOM 684 C C . ALA A 1 91 ? 2.543 1.359 -10.293 1.00 95.31 91 ALA A C 1
ATOM 686 O O . ALA A 1 91 ? 1.321 1.262 -10.138 1.00 95.31 91 ALA A O 1
ATOM 687 N N . TRP A 1 92 ? 3.103 2.516 -10.668 1.00 96.81 92 TRP A N 1
ATOM 688 C CA . TRP A 1 92 ? 2.370 3.723 -11.078 1.00 96.81 92 TRP A CA 1
ATOM 689 C C . TRP A 1 92 ? 2.330 3.943 -12.594 1.00 96.81 92 TRP A C 1
ATOM 691 O O . TRP A 1 92 ? 1.845 4.981 -13.044 1.00 96.81 92 TRP A O 1
ATOM 701 N N . TYR A 1 93 ? 2.786 2.967 -13.377 1.00 97.00 93 TYR A N 1
ATOM 702 C CA . TYR A 1 93 ? 2.813 3.006 -14.833 1.00 97.00 93 TYR A CA 1
ATOM 703 C C . TYR A 1 93 ? 2.303 1.688 -15.423 1.00 97.00 93 TYR A C 1
ATOM 705 O O . TYR A 1 93 ? 2.307 0.657 -14.755 1.00 97.00 93 TYR A O 1
ATOM 713 N N . ASP A 1 94 ? 1.866 1.720 -16.680 1.00 95.19 94 ASP A N 1
ATOM 714 C CA . ASP A 1 94 ? 1.441 0.509 -17.386 1.00 95.19 94 ASP A CA 1
ATOM 715 C C . ASP A 1 94 ? 2.585 -0.525 -17.450 1.00 95.19 94 ASP A C 1
ATOM 717 O O . ASP A 1 94 ? 3.746 -0.129 -17.610 1.00 95.19 94 ASP A O 1
ATOM 721 N N . PRO A 1 95 ? 2.285 -1.836 -17.342 1.00 94.38 95 PRO A N 1
ATOM 722 C CA . PRO A 1 95 ? 0.952 -2.462 -17.407 1.00 94.38 95 PRO A CA 1
ATOM 723 C C . PRO A 1 95 ? 0.172 -2.537 -16.077 1.00 94.38 95 PRO A C 1
ATOM 725 O O . PRO A 1 95 ? -0.975 -2.995 -16.063 1.00 94.38 95 PRO A O 1
ATOM 728 N N . TYR A 1 96 ? 0.743 -2.051 -14.974 1.00 96.94 96 TYR A N 1
ATOM 729 C CA . TYR A 1 96 ? 0.176 -2.239 -13.641 1.00 96.94 96 TYR A CA 1
ATOM 730 C C . TYR A 1 96 ? -1.231 -1.650 -13.488 1.00 96.94 96 TYR A C 1
ATOM 732 O O . TYR A 1 96 ? -1.547 -0.548 -13.935 1.00 96.94 96 TYR A O 1
ATOM 740 N N . GLY A 1 97 ? -2.096 -2.388 -12.796 1.00 97.06 97 GLY A N 1
ATOM 741 C CA . GLY A 1 97 ? -3.481 -2.011 -12.547 1.00 97.06 97 GLY A CA 1
ATOM 742 C C . GLY A 1 97 ? -4.438 -2.110 -13.743 1.00 97.06 97 GLY A C 1
ATOM 743 O O . GLY A 1 97 ? -5.596 -1.706 -13.598 1.00 97.06 97 GLY A O 1
ATOM 744 N N . LYS A 1 98 ? -4.015 -2.642 -14.901 1.00 97.44 98 LYS A N 1
ATOM 745 C CA . LYS A 1 98 ? -4.855 -2.781 -16.109 1.00 97.44 98 LYS A CA 1
ATOM 746 C C . LYS A 1 98 ? -6.144 -3.581 -15.876 1.00 97.44 98 LYS A C 1
ATOM 748 O O . LYS A 1 98 ? -7.212 -3.160 -16.318 1.00 97.44 98 LYS A O 1
ATOM 753 N N . THR A 1 99 ? -6.073 -4.694 -15.150 1.00 97.62 99 THR A N 1
ATOM 754 C CA . THR A 1 99 ? -7.232 -5.534 -14.796 1.00 97.62 99 THR A CA 1
ATOM 755 C C . THR A 1 99 ? -8.000 -4.950 -13.610 1.00 97.62 99 THR A C 1
ATOM 757 O O . THR A 1 99 ? -9.231 -4.926 -13.601 1.00 97.62 99 THR A O 1
ATOM 760 N N . PHE A 1 100 ? -7.287 -4.435 -12.607 1.00 96.75 100 PHE A N 1
ATOM 761 C CA . PHE A 1 100 ? -7.864 -3.750 -11.450 1.00 96.75 100 PHE A CA 1
ATOM 762 C C . PHE A 1 100 ? -6.833 -2.776 -10.867 1.00 96.75 100 PHE A C 1
ATOM 764 O O . PHE A 1 100 ? -5.737 -3.220 -10.546 1.00 96.75 100 PHE A O 1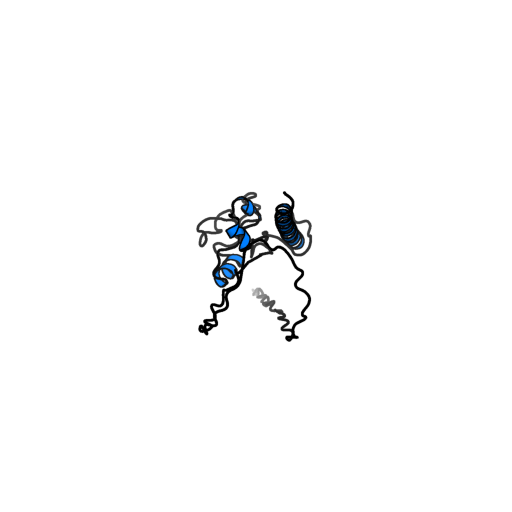
ATOM 771 N N . PRO A 1 101 ? -7.152 -1.487 -10.654 1.00 96.31 101 PRO A N 1
ATOM 772 C CA . PRO A 1 101 ? -8.462 -0.839 -10.776 1.00 96.31 101 PRO A CA 1
ATOM 773 C C . PRO A 1 101 ? -8.752 -0.223 -12.164 1.00 96.31 101 PRO A C 1
ATOM 775 O O . PRO A 1 101 ? -9.490 0.757 -12.244 1.00 96.31 101 PRO A O 1
ATOM 778 N N . ARG A 1 102 ? -8.196 -0.781 -13.248 1.00 97.62 102 ARG A N 1
ATOM 779 C CA . ARG A 1 102 ? -8.222 -0.260 -14.635 1.00 97.62 102 ARG A CA 1
ATOM 780 C C . ARG A 1 102 ? -7.349 0.972 -14.889 1.00 97.62 102 ARG A C 1
ATOM 782 O O . ARG A 1 102 ? -7.575 1.712 -15.841 1.00 97.62 102 ARG A O 1
ATOM 789 N N . ARG A 1 103 ? -6.374 1.206 -14.017 1.00 97.25 103 ARG A N 1
ATOM 790 C CA . ARG A 1 103 ? -5.324 2.221 -14.156 1.00 97.25 103 ARG A CA 1
ATOM 791 C C . ARG A 1 103 ? -4.208 1.937 -13.156 1.00 97.25 103 ARG A C 1
ATOM 793 O O . ARG A 1 103 ? -4.512 1.402 -12.083 1.00 97.25 103 ARG A O 1
ATOM 800 N N . PRO A 1 104 ? -2.972 2.376 -13.424 1.00 97.25 104 PRO A N 1
ATOM 801 C CA . PRO A 1 104 ? -1.918 2.315 -12.428 1.00 97.25 104 PRO A CA 1
ATOM 802 C C . PRO A 1 104 ? -2.314 3.062 -11.150 1.00 97.25 104 PRO A C 1
ATOM 804 O O . PRO A 1 104 ? -2.792 4.201 -11.175 1.00 97.25 104 PRO A O 1
ATOM 807 N N . ALA A 1 105 ? -2.163 2.382 -10.017 1.00 96.31 105 ALA A N 1
ATOM 808 C CA . ALA A 1 105 ? -2.592 2.879 -8.710 1.00 96.31 105 ALA A CA 1
ATOM 809 C C . ALA A 1 105 ? -1.634 2.470 -7.581 1.00 96.31 105 ALA A C 1
ATOM 811 O O . ALA A 1 105 ? -2.036 2.433 -6.420 1.00 96.31 105 ALA A O 1
ATOM 812 N N . GLY A 1 106 ? -0.386 2.128 -7.917 1.00 96.62 106 GLY A N 1
ATOM 813 C CA . GLY A 1 106 ? 0.643 1.780 -6.940 1.00 96.62 106 GLY A CA 1
ATOM 814 C C . GLY A 1 106 ? 0.543 0.362 -6.377 1.00 96.62 106 GLY A C 1
ATOM 815 O O . GLY A 1 106 ? 1.114 0.098 -5.325 1.00 96.62 106 GLY A O 1
ATOM 816 N N . ARG A 1 107 ? -0.172 -0.538 -7.063 1.00 97.75 107 ARG A N 1
ATOM 817 C CA . ARG A 1 107 ? -0.157 -1.985 -6.804 1.00 97.75 107 ARG A CA 1
ATOM 818 C C . ARG A 1 107 ? 0.893 -2.638 -7.689 1.00 97.75 107 ARG A C 1
ATOM 820 O O . ARG A 1 107 ? 0.895 -2.395 -8.892 1.00 97.75 107 ARG A O 1
ATOM 827 N N . PHE A 1 108 ? 1.723 -3.507 -7.122 1.00 96.88 108 PHE A N 1
ATOM 828 C CA . PHE A 1 108 ? 2.710 -4.295 -7.871 1.00 96.88 108 PHE A CA 1
ATOM 829 C C . PHE A 1 108 ? 2.065 -5.524 -8.533 1.00 96.88 108 PHE A C 1
ATOM 831 O O . PHE A 1 108 ? 2.540 -6.647 -8.417 1.00 96.88 108 PHE A O 1
ATOM 838 N N . SER A 1 109 ? 0.928 -5.304 -9.191 1.00 97.31 109 SER A N 1
ATOM 839 C CA . SER A 1 109 ? 0.178 -6.286 -9.966 1.00 97.31 109 SER A CA 1
ATOM 840 C C . SER A 1 109 ? -0.627 -5.576 -11.059 1.00 97.31 109 SER A C 1
ATOM 842 O O . SER A 1 109 ? -1.062 -4.434 -10.882 1.00 97.31 109 SER A O 1
ATOM 844 N N . ASP A 1 110 ? -0.890 -6.259 -12.173 1.00 97.38 110 ASP A N 1
ATOM 845 C CA . ASP A 1 110 ? -1.875 -5.816 -13.171 1.00 97.38 110 ASP A CA 1
ATOM 846 C C . ASP A 1 110 ? -3.303 -5.806 -12.596 1.00 97.38 110 ASP A C 1
ATOM 848 O O . ASP A 1 110 ? -4.214 -5.206 -13.169 1.00 97.38 110 ASP A O 1
ATOM 852 N N . GLY A 1 111 ? -3.520 -6.454 -11.449 1.00 97.19 111 GLY A N 1
ATOM 853 C CA . GLY A 1 111 ? -4.800 -6.502 -10.763 1.00 97.19 111 GLY A CA 1
ATOM 854 C C . GLY A 1 111 ? -4.693 -6.297 -9.255 1.00 97.19 111 GLY A C 1
ATOM 855 O O . GLY A 1 111 ? -4.007 -5.412 -8.745 1.00 97.19 111 GLY A O 1
ATOM 856 N N . ARG A 1 112 ? -5.446 -7.121 -8.531 1.00 98.12 112 ARG A N 1
ATOM 857 C CA . ARG A 1 112 ? -5.476 -7.129 -7.068 1.00 98.12 112 ARG A CA 1
ATOM 858 C C . ARG A 1 112 ? -4.153 -7.637 -6.493 1.00 98.12 112 ARG A C 1
ATOM 860 O O . ARG A 1 112 ? -3.480 -8.469 -7.100 1.00 98.12 112 ARG A O 1
ATOM 867 N N . VAL A 1 113 ? -3.824 -7.146 -5.304 1.00 98.50 113 VAL A N 1
ATOM 868 C CA . VAL A 1 113 ? -2.720 -7.636 -4.461 1.00 98.50 113 VAL A CA 1
ATOM 869 C C . VAL A 1 113 ? -3.280 -8.349 -3.225 1.00 98.50 113 VAL A C 1
ATOM 871 O O . VAL A 1 113 ? -4.493 -8.314 -3.005 1.00 98.50 113 VAL A O 1
ATOM 874 N N . LEU A 1 114 ? -2.436 -8.983 -2.401 1.00 98.44 114 LEU A N 1
ATOM 875 C CA . LEU A 1 114 ? -2.873 -9.811 -1.261 1.00 98.44 114 LEU A CA 1
ATOM 876 C C . LEU A 1 114 ? -3.875 -9.079 -0.356 1.00 98.44 114 LEU A C 1
ATOM 878 O O . LEU A 1 114 ? -4.923 -9.620 -0.009 1.00 98.44 114 LEU A O 1
ATOM 882 N N . THR A 1 115 ? -3.600 -7.808 -0.066 1.00 98.44 115 THR A N 1
ATOM 883 C CA . THR A 1 115 ? -4.468 -6.929 0.725 1.00 98.44 115 THR A CA 1
ATOM 884 C C . THR A 1 115 ? -5.892 -6.830 0.180 1.00 98.44 115 THR A C 1
ATOM 886 O O . THR A 1 115 ? -6.846 -6.809 0.952 1.00 98.44 115 THR A O 1
ATOM 889 N N . ASP A 1 116 ? -6.063 -6.779 -1.144 1.00 98.3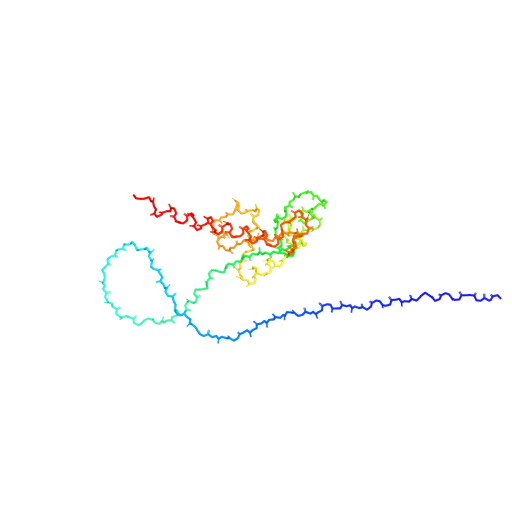8 116 ASP A N 1
ATOM 890 C CA . ASP A 1 116 ? -7.390 -6.700 -1.759 1.00 98.38 116 ASP A CA 1
ATOM 891 C C . ASP A 1 116 ? -8.164 -8.016 -1.617 1.00 98.38 116 ASP A C 1
ATOM 893 O O . ASP A 1 116 ? -9.386 -7.989 -1.478 1.00 98.38 116 ASP A O 1
ATOM 897 N N . PHE A 1 117 ? -7.473 -9.157 -1.680 1.00 98.31 117 PHE A N 1
ATOM 898 C CA . PHE A 1 117 ? -8.094 -10.472 -1.521 1.00 98.31 117 PHE A CA 1
ATOM 899 C C . PHE A 1 117 ? -8.514 -10.715 -0.074 1.00 98.31 117 PHE A C 1
ATOM 901 O O . PHE A 1 117 ? -9.653 -11.112 0.159 1.00 98.31 117 PHE A O 1
ATOM 908 N N . VAL A 1 118 ? -7.646 -10.397 0.891 1.00 98.06 118 VAL A N 1
ATOM 909 C CA . VAL A 1 118 ? -7.968 -10.502 2.323 1.00 98.06 118 VAL A CA 1
ATOM 910 C C . VAL A 1 118 ? -9.130 -9.576 2.681 1.00 98.06 118 VAL A C 1
ATOM 912 O O . VAL A 1 118 ? -10.101 -10.023 3.282 1.00 98.06 118 VAL A O 1
ATOM 915 N N . ALA A 1 119 ? -9.101 -8.316 2.235 1.00 97.06 119 ALA A N 1
ATOM 916 C CA . ALA A 1 119 ? -10.216 -7.395 2.453 1.00 97.06 119 ALA A CA 1
ATOM 917 C C . ALA A 1 119 ? -11.528 -7.922 1.845 1.00 97.06 119 ALA A C 1
ATOM 919 O O . ALA A 1 119 ? -12.578 -7.856 2.480 1.00 97.06 119 ALA A O 1
ATOM 920 N N . SER A 1 120 ? -11.471 -8.498 0.639 1.00 96.38 120 SER A N 1
ATOM 921 C CA . SER A 1 120 ? -12.644 -9.103 0.004 1.00 96.38 120 SER A CA 1
ATOM 922 C C . SER A 1 120 ? -13.178 -10.305 0.785 1.00 96.38 120 SER A C 1
ATOM 924 O O . SER A 1 120 ? -14.392 -10.452 0.891 1.00 96.38 120 SER A O 1
ATOM 926 N N . ALA A 1 121 ? -12.298 -11.149 1.331 1.00 96.00 121 ALA A N 1
ATOM 927 C CA . ALA A 1 121 ? -12.682 -12.297 2.152 1.00 96.00 121 ALA A CA 1
ATOM 928 C C . ALA A 1 121 ? -13.345 -11.869 3.472 1.00 96.00 121 ALA A C 1
ATOM 930 O O . ALA A 1 121 ? -14.269 -12.530 3.934 1.00 96.00 121 ALA A O 1
ATOM 931 N N . LEU A 1 122 ? -12.937 -10.723 4.025 1.00 94.94 122 LEU A N 1
ATOM 932 C CA . LEU A 1 122 ? -13.549 -10.093 5.201 1.00 94.94 122 LEU A CA 1
ATOM 933 C C . LEU A 1 122 ? -14.815 -9.274 4.871 1.00 94.94 122 LEU A C 1
ATOM 935 O O . LEU A 1 122 ? -15.352 -8.585 5.735 1.00 94.94 122 LEU A O 1
ATOM 939 N N . GLY A 1 123 ? -15.289 -9.281 3.619 1.00 94.75 123 GLY A N 1
ATOM 940 C CA . GLY A 1 123 ? -16.468 -8.509 3.209 1.00 94.75 123 GLY A CA 1
ATOM 941 C C . GLY A 1 123 ? -16.278 -6.989 3.323 1.00 94.75 123 GLY A C 1
ATOM 942 O O . GLY A 1 123 ? -17.246 -6.239 3.473 1.00 94.75 123 GLY A O 1
ATOM 943 N N . MET A 1 124 ? -15.033 -6.509 3.267 1.00 94.56 124 MET A N 1
ATOM 944 C CA . MET A 1 124 ? -14.692 -5.101 3.430 1.00 94.56 124 MET A CA 1
ATOM 945 C C . MET A 1 124 ? -13.991 -4.506 2.209 1.00 94.56 124 MET A C 1
ATOM 947 O O . MET A 1 124 ? -13.492 -5.191 1.318 1.00 94.56 124 MET A O 1
ATOM 951 N N . ARG A 1 125 ? -13.965 -3.172 2.151 1.00 95.12 125 ARG A N 1
ATOM 952 C CA . ARG A 1 125 ? -13.173 -2.456 1.146 1.00 95.12 125 ARG A CA 1
ATOM 953 C C . ARG A 1 125 ? -11.695 -2.571 1.503 1.00 95.12 125 ARG A C 1
ATOM 955 O O . ARG A 1 125 ? -11.355 -2.570 2.682 1.00 95.12 125 ARG A O 1
ATOM 962 N N . THR A 1 126 ? -10.829 -2.590 0.492 1.00 97.12 126 THR A N 1
ATOM 963 C CA . THR A 1 126 ? -9.378 -2.542 0.690 1.00 97.12 126 THR A CA 1
ATOM 964 C C . THR A 1 126 ? -8.996 -1.368 1.602 1.00 97.12 126 THR A C 1
ATOM 966 O O . THR A 1 126 ? -9.393 -0.234 1.299 1.00 97.12 126 THR A O 1
ATOM 969 N N . PRO A 1 127 ? -8.222 -1.605 2.678 1.00 97.44 127 PRO A N 1
ATOM 970 C CA . PRO A 1 127 ? -7.746 -0.548 3.558 1.00 97.44 127 PRO A CA 1
ATOM 971 C C . PRO A 1 127 ? -6.998 0.546 2.800 1.00 97.44 127 PRO A C 1
ATOM 973 O O . PRO A 1 127 ? -6.264 0.286 1.843 1.00 97.44 127 PRO A O 1
ATOM 976 N N . VAL A 1 128 ? -7.169 1.789 3.246 1.00 97.25 128 VAL A N 1
ATOM 977 C CA . VAL A 1 128 ? -6.500 2.945 2.641 1.00 97.25 128 VAL A CA 1
ATOM 978 C C . VAL A 1 128 ? -4.996 2.860 2.894 1.00 97.25 128 VAL A C 1
ATOM 980 O O . VAL A 1 128 ? -4.564 2.583 4.009 1.00 97.25 128 VAL A O 1
ATOM 983 N N . ALA A 1 129 ? -4.184 3.145 1.876 1.00 97.81 129 ALA A N 1
ATOM 984 C CA . ALA A 1 129 ? -2.742 3.303 2.035 1.00 97.81 129 ALA A CA 1
ATOM 985 C C . ALA A 1 129 ? -2.421 4.470 2.994 1.00 97.81 129 ALA A C 1
ATOM 987 O O . ALA A 1 129 ? -2.953 5.572 2.836 1.00 97.81 129 ALA A O 1
ATOM 988 N N . TYR A 1 130 ? -1.512 4.279 3.951 1.00 97.31 130 TYR A N 1
ATOM 989 C CA . TYR A 1 130 ? -1.082 5.288 4.929 1.00 97.31 130 TYR A CA 1
ATOM 990 C C . TYR A 1 130 ? -0.693 6.633 4.293 1.00 97.31 130 TYR A C 1
ATOM 992 O O . TYR A 1 130 ? -0.976 7.705 4.846 1.00 97.31 130 TYR A O 1
ATOM 1000 N N . LYS A 1 131 ? -0.091 6.618 3.095 1.00 95.88 131 LYS A N 1
ATOM 1001 C CA . LYS A 1 131 ? 0.237 7.834 2.326 1.00 95.88 131 LYS A CA 1
ATOM 1002 C C . LYS A 1 131 ? -1.005 8.660 1.958 1.00 95.88 131 LYS A C 1
ATOM 1004 O O . LYS A 1 131 ? -0.934 9.887 1.922 1.00 95.88 131 LYS A O 1
ATOM 1009 N N . ALA A 1 132 ? -2.148 8.011 1.747 1.00 96.00 132 ALA A N 1
ATOM 1010 C CA . ALA A 1 132 ? -3.423 8.632 1.399 1.00 96.00 132 ALA A CA 1
ATOM 1011 C C . ALA A 1 132 ? -4.326 8.938 2.613 1.00 96.00 132 ALA A C 1
ATOM 1013 O O . ALA A 1 132 ? -5.396 9.517 2.431 1.00 96.00 132 ALA A O 1
ATOM 1014 N N . ARG A 1 133 ? -3.902 8.630 3.850 1.00 95.12 133 ARG A N 1
ATOM 1015 C CA . ARG A 1 133 ? -4.739 8.747 5.065 1.00 95.12 133 ARG A CA 1
ATOM 1016 C C . ARG A 1 133 ? -5.386 10.119 5.276 1.00 95.12 133 ARG A C 1
ATOM 1018 O O . ARG A 1 133 ? -6.512 10.200 5.742 1.00 95.12 133 ARG A O 1
ATOM 1025 N N . ARG A 1 134 ? -4.698 11.206 4.902 1.00 94.62 134 ARG A N 1
ATOM 1026 C CA . ARG A 1 134 ? -5.205 12.584 5.061 1.00 94.62 134 ARG A CA 1
ATOM 1027 C C . ARG A 1 134 ? -6.416 12.885 4.171 1.00 94.62 134 ARG A C 1
ATOM 1029 O O . ARG A 1 134 ? -7.111 13.858 4.423 1.00 94.62 134 ARG A O 1
ATOM 1036 N N . ARG A 1 135 ? -6.640 12.080 3.128 1.00 94.38 135 ARG A N 1
ATOM 1037 C CA . ARG A 1 135 ? -7.760 12.209 2.183 1.00 94.38 135 ARG A CA 1
ATOM 1038 C C . ARG A 1 135 ? -8.919 11.258 2.506 1.00 94.38 135 ARG A C 1
ATOM 1040 O O . ARG A 1 135 ? -9.914 11.274 1.792 1.00 94.38 135 ARG A O 1
ATOM 1047 N N . ALA A 1 136 ? -8.786 10.408 3.524 1.00 94.25 136 ALA A N 1
ATOM 1048 C CA . ALA A 1 136 ? -9.792 9.413 3.881 1.00 94.25 136 ALA A CA 1
ATOM 1049 C C . ALA A 1 136 ? -10.678 9.885 5.042 1.00 94.25 136 ALA A C 1
ATOM 1051 O O . ALA A 1 136 ? -10.239 10.639 5.912 1.00 94.25 136 ALA A O 1
ATOM 1052 N N . SER A 1 137 ? -11.933 9.424 5.060 1.00 94.00 137 SER A N 1
ATOM 1053 C CA . SER A 1 137 ? -12.868 9.709 6.152 1.00 94.00 137 SER A CA 1
ATOM 1054 C C . SER A 1 137 ? -12.471 8.970 7.431 1.00 94.00 137 SER A C 1
ATOM 1056 O O . SER A 1 137 ? -11.854 7.906 7.379 1.00 94.00 137 SER A O 1
ATOM 1058 N N . ARG A 1 138 ? -12.884 9.493 8.592 1.00 91.12 138 ARG A N 1
ATOM 1059 C CA . ARG A 1 138 ? -12.633 8.840 9.891 1.00 91.12 138 ARG A CA 1
ATOM 1060 C C . ARG A 1 138 ? -13.215 7.428 9.953 1.00 91.12 138 ARG A C 1
ATOM 1062 O O . ARG A 1 138 ? -12.562 6.544 10.482 1.00 91.12 138 ARG A O 1
ATOM 1069 N N . GLU A 1 139 ? -14.388 7.215 9.363 1.00 91.12 139 GLU A N 1
ATOM 1070 C CA . GLU A 1 139 ? -15.021 5.895 9.261 1.00 91.12 139 GLU A CA 1
ATOM 1071 C C . GLU A 1 139 ? -14.183 4.916 8.430 1.00 91.12 139 GLU A C 1
ATOM 1073 O O . GLU A 1 139 ? -14.006 3.767 8.816 1.00 91.12 139 GLU A O 1
ATOM 1078 N N . THR A 1 140 ? -13.599 5.376 7.318 1.00 92.19 140 THR A N 1
ATOM 1079 C CA . THR A 1 140 ? -12.717 4.528 6.504 1.00 92.19 140 THR A CA 1
ATOM 1080 C C . THR A 1 140 ? -11.452 4.161 7.275 1.00 92.19 140 THR A C 1
ATOM 1082 O O . THR A 1 140 ? -11.019 3.016 7.228 1.00 92.19 140 THR A O 1
ATOM 1085 N N . LEU A 1 141 ? -10.875 5.125 7.998 1.00 92.94 141 LEU A N 1
ATOM 1086 C CA . LEU A 1 141 ? -9.674 4.915 8.809 1.00 92.94 141 LEU A CA 1
ATOM 1087 C C . LEU A 1 141 ? -9.939 4.021 10.031 1.00 92.94 141 LEU A C 1
ATOM 1089 O O . LEU A 1 141 ? -9.029 3.328 10.471 1.00 92.94 141 LEU A O 1
ATOM 1093 N N . ALA A 1 142 ? -11.168 4.013 10.555 1.00 91.38 142 ALA A N 1
ATOM 1094 C CA . ALA A 1 142 ? -11.577 3.141 11.656 1.00 91.38 142 ALA A CA 1
ATOM 1095 C C . ALA A 1 142 ? -11.660 1.662 11.251 1.00 91.38 142 ALA A C 1
ATOM 1097 O O . ALA A 1 142 ? -11.629 0.803 12.113 1.00 91.38 142 ALA A O 1
ATOM 1098 N N . ARG A 1 143 ? -11.734 1.350 9.950 1.00 92.88 143 ARG A N 1
ATOM 1099 C CA . ARG A 1 143 ? -11.749 -0.031 9.433 1.00 92.88 143 ARG A CA 1
ATOM 1100 C C . ARG A 1 143 ? -10.348 -0.587 9.158 1.00 92.88 143 ARG A C 1
ATOM 1102 O O . ARG A 1 143 ? -10.210 -1.660 8.573 1.00 92.88 143 ARG A O 1
ATOM 1109 N N . GLY A 1 144 ? -9.312 0.155 9.538 1.00 95.44 144 GLY A N 1
ATOM 1110 C CA . GLY A 1 144 ? -7.919 -0.213 9.346 1.00 95.44 144 GLY A CA 1
ATOM 1111 C C . GLY A 1 144 ? -7.210 0.568 8.241 1.00 95.44 144 GLY A C 1
ATOM 1112 O O . GLY A 1 144 ? -7.738 1.499 7.624 1.00 95.44 144 GLY A O 1
ATOM 1113 N N . MET A 1 145 ? -5.947 0.212 8.017 1.00 97.56 145 MET A N 1
ATOM 1114 C CA . MET A 1 145 ? -5.039 0.938 7.135 1.00 97.56 145 MET A CA 1
ATOM 1115 C C . MET A 1 145 ? -3.926 0.036 6.626 1.00 97.56 145 MET A C 1
ATOM 1117 O O . MET A 1 145 ? -3.473 -0.878 7.311 1.00 97.56 145 MET A O 1
ATOM 1121 N N . ASN A 1 146 ? -3.440 0.345 5.432 1.00 98.50 146 ASN A N 1
ATOM 1122 C CA . ASN A 1 146 ? -2.307 -0.330 4.834 1.00 98.50 146 ASN A CA 1
ATOM 1123 C C . ASN A 1 146 ? -1.022 0.492 5.024 1.00 98.50 146 ASN A C 1
ATOM 1125 O O . ASN A 1 146 ? -0.917 1.608 4.513 1.00 98.50 146 ASN A O 1
ATOM 1129 N N . PHE A 1 147 ? -0.046 -0.068 5.734 1.00 98.31 147 PHE A N 1
ATOM 1130 C CA . PHE A 1 147 ? 1.300 0.465 5.963 1.00 98.31 147 PHE A CA 1
ATOM 1131 C C . PHE A 1 147 ? 2.380 -0.203 5.102 1.00 98.31 147 PHE A C 1
ATOM 1133 O O . PHE A 1 147 ? 3.500 0.308 5.084 1.00 98.31 147 PHE A O 1
ATOM 1140 N N . ALA A 1 148 ? 2.054 -1.282 4.380 1.00 98.44 148 ALA A N 1
ATOM 1141 C CA . ALA A 1 148 ? 2.983 -2.000 3.511 1.00 98.44 148 ALA A CA 1
ATOM 1142 C C . ALA A 1 148 ? 3.608 -1.068 2.470 1.00 98.44 148 ALA A C 1
ATOM 1144 O O . ALA A 1 148 ? 2.923 -0.197 1.933 1.00 98.44 148 ALA A O 1
ATOM 1145 N N . VAL A 1 149 ? 4.897 -1.244 2.183 1.00 97.00 149 VAL A N 1
ATOM 1146 C CA . VAL A 1 149 ? 5.649 -0.419 1.226 1.00 97.00 149 VAL A CA 1
ATOM 1147 C C . VAL A 1 149 ? 6.416 -1.330 0.278 1.00 97.00 149 VAL A C 1
ATOM 1149 O O . VAL A 1 149 ? 7.192 -2.164 0.729 1.00 97.00 149 VAL A O 1
ATOM 1152 N N . GLY A 1 150 ? 6.246 -1.148 -1.033 1.00 95.81 150 GLY A N 1
ATOM 1153 C CA . GLY A 1 150 ? 6.999 -1.900 -2.040 1.00 95.81 150 GLY A CA 1
ATOM 1154 C C . GLY A 1 150 ? 8.506 -1.898 -1.780 1.00 95.81 150 GLY A C 1
ATOM 1155 O O . GLY A 1 150 ? 9.081 -0.830 -1.603 1.00 95.81 150 GLY A O 1
ATOM 1156 N N . GLY A 1 151 ? 9.133 -3.077 -1.754 1.00 93.50 151 GLY A N 1
ATOM 1157 C CA . GLY A 1 151 ? 10.568 -3.237 -1.475 1.00 93.50 151 GLY A CA 1
ATOM 1158 C C . GLY A 1 151 ? 10.955 -3.266 0.010 1.00 93.50 151 GLY A C 1
ATOM 1159 O O . GLY A 1 151 ? 12.142 -3.313 0.317 1.00 93.50 151 GLY A O 1
ATOM 1160 N N . ALA A 1 152 ? 9.995 -3.234 0.939 1.00 95.06 152 ALA A N 1
ATOM 1161 C CA . ALA A 1 152 ? 10.288 -3.365 2.363 1.00 95.06 152 ALA A CA 1
ATOM 1162 C C . ALA A 1 152 ? 10.851 -4.751 2.712 1.00 95.06 152 ALA A C 1
ATOM 1164 O O . ALA A 1 152 ? 10.277 -5.776 2.352 1.00 95.06 152 ALA A O 1
ATOM 1165 N N . GLY A 1 153 ? 11.941 -4.770 3.477 1.00 93.44 153 GLY A N 1
ATOM 1166 C CA . GLY A 1 153 ? 12.453 -5.965 4.144 1.00 93.44 153 GLY A CA 1
ATOM 1167 C C . GLY A 1 153 ? 12.122 -5.976 5.637 1.00 93.44 153 GLY A C 1
ATOM 1168 O O . GLY A 1 153 ? 11.658 -4.981 6.199 1.00 93.44 153 GLY A O 1
ATOM 1169 N N . VAL A 1 154 ? 12.398 -7.103 6.295 1.00 93.19 154 VAL A N 1
ATOM 1170 C CA . VAL A 1 154 ? 12.325 -7.209 7.763 1.00 93.19 154 VAL A CA 1
ATOM 1171 C C . VAL A 1 154 ? 13.477 -6.441 8.414 1.00 93.19 154 VAL A C 1
ATOM 1173 O O . VAL A 1 154 ? 13.261 -5.688 9.358 1.00 93.19 154 VAL A O 1
ATOM 1176 N N . LEU A 1 155 ? 14.691 -6.614 7.887 1.00 91.25 155 LEU A N 1
ATOM 1177 C CA . LEU A 1 155 ? 15.900 -5.976 8.397 1.00 91.25 155 LEU A CA 1
ATOM 1178 C C . LEU A 1 155 ? 16.117 -4.601 7.767 1.00 91.25 155 LEU A C 1
ATOM 1180 O O . LEU A 1 155 ? 15.749 -4.357 6.613 1.00 91.25 155 LEU A O 1
ATOM 1184 N N . ASP A 1 156 ? 16.781 -3.726 8.518 1.00 86.75 156 ASP A N 1
ATOM 1185 C CA . ASP A 1 156 ? 17.369 -2.528 7.939 1.00 86.75 156 ASP A CA 1
ATOM 1186 C C . ASP A 1 156 ? 18.566 -2.926 7.074 1.00 86.75 156 ASP A C 1
ATOM 1188 O O . ASP A 1 156 ? 19.555 -3.483 7.544 1.00 86.75 156 ASP A O 1
ATOM 1192 N N . THR A 1 157 ? 18.417 -2.699 5.778 1.00 82.94 157 THR A N 1
ATOM 1193 C CA . THR A 1 157 ? 19.376 -3.087 4.740 1.00 82.94 157 THR A CA 1
ATOM 1194 C C . THR A 1 157 ? 19.968 -1.862 4.044 1.00 82.94 157 THR A C 1
ATOM 1196 O O . THR A 1 157 ? 20.603 -2.000 3.005 1.00 82.94 157 THR A O 1
ATOM 1199 N N . GLY A 1 158 ? 19.747 -0.654 4.585 1.00 79.19 158 GLY A N 1
ATOM 1200 C CA . GLY A 1 158 ? 20.160 0.602 3.947 1.00 79.19 158 GLY A CA 1
ATOM 1201 C C . GLY A 1 158 ? 19.304 0.995 2.735 1.00 79.19 158 GLY A C 1
ATOM 1202 O O . GLY A 1 158 ? 19.630 1.941 2.020 1.00 79.19 158 GLY A O 1
ATOM 1203 N N . ASN A 1 159 ? 18.202 0.282 2.498 1.00 78.50 159 ASN A N 1
ATOM 1204 C CA . ASN A 1 159 ? 17.219 0.627 1.481 1.00 78.50 159 ASN A CA 1
ATOM 1205 C C . ASN A 1 159 ? 16.453 1.901 1.875 1.00 78.50 159 ASN A C 1
ATOM 1207 O O . ASN A 1 159 ? 16.153 2.130 3.043 1.00 78.50 159 ASN A O 1
ATOM 1211 N N . PHE A 1 160 ? 16.086 2.723 0.887 1.00 80.88 160 PHE A N 1
ATOM 1212 C CA . PHE A 1 160 ? 15.324 3.960 1.121 1.00 80.88 160 PHE A CA 1
ATOM 1213 C C . PHE A 1 160 ? 13.898 3.692 1.645 1.00 80.88 160 PHE A C 1
ATOM 1215 O O . PHE A 1 160 ? 13.252 4.556 2.242 1.00 80.88 160 PHE A O 1
ATOM 1222 N N . GLN A 1 161 ? 13.366 2.499 1.389 1.00 88.00 161 GLN A N 1
ATOM 1223 C CA . GLN A 1 161 ? 12.018 2.108 1.772 1.00 88.00 161 GLN A CA 1
ATOM 1224 C C . GLN A 1 161 ? 11.931 1.738 3.256 1.00 88.00 161 GLN A C 1
ATOM 1226 O O . GLN A 1 161 ? 12.851 1.183 3.848 1.00 88.00 161 GLN A O 1
ATOM 1231 N N . ARG A 1 162 ? 10.769 2.003 3.864 1.00 92.19 162 ARG A N 1
ATOM 1232 C CA . ARG A 1 162 ? 10.509 1.644 5.264 1.00 92.19 162 ARG A CA 1
ATOM 1233 C C . ARG A 1 162 ? 10.468 0.128 5.438 1.00 92.19 162 ARG A C 1
ATOM 1235 O O . ARG A 1 162 ? 9.555 -0.514 4.917 1.00 92.19 162 ARG A O 1
ATOM 1242 N N . ASN A 1 163 ? 11.397 -0.403 6.230 1.00 95.69 163 ASN A N 1
ATOM 1243 C CA . ASN A 1 163 ? 11.350 -1.779 6.720 1.00 95.69 163 ASN A CA 1
ATOM 1244 C C . ASN A 1 163 ? 10.106 -2.030 7.598 1.00 95.69 163 ASN A C 1
ATOM 1246 O O . ASN A 1 163 ? 9.381 -1.099 7.967 1.00 95.69 163 ASN A O 1
ATOM 1250 N N . ILE A 1 164 ? 9.852 -3.297 7.929 1.00 96.38 164 ILE A N 1
ATOM 1251 C CA . ILE A 1 164 ? 8.670 -3.696 8.708 1.00 96.38 164 ILE A CA 1
ATOM 1252 C C . ILE A 1 164 ? 8.621 -3.008 10.081 1.00 96.38 164 ILE A C 1
ATOM 1254 O O . ILE A 1 164 ? 7.555 -2.531 10.470 1.00 96.38 164 ILE A O 1
ATOM 1258 N N . SER A 1 165 ? 9.753 -2.865 10.777 1.00 96.44 165 SER A N 1
ATOM 1259 C CA . SER A 1 165 ? 9.814 -2.166 12.070 1.00 96.44 165 SER A CA 1
ATOM 1260 C C . SER A 1 165 ? 9.325 -0.718 11.959 1.00 96.44 165 SER A C 1
ATOM 1262 O O . SE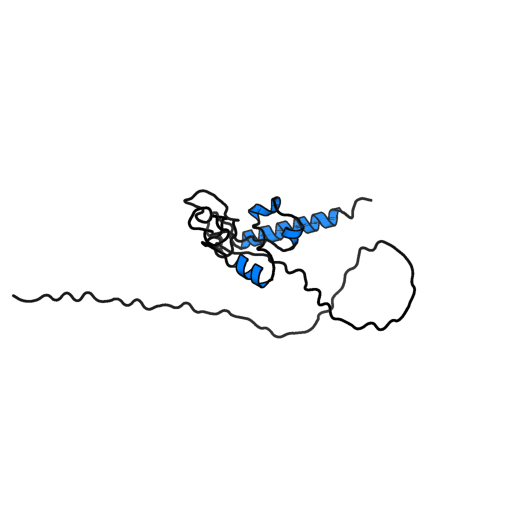R A 1 165 ? 8.433 -0.307 12.697 1.00 96.44 165 SER A O 1
ATOM 1264 N N . ALA A 1 166 ? 9.789 0.026 10.953 1.00 96.25 166 ALA A N 1
ATOM 1265 C CA . ALA A 1 166 ? 9.348 1.398 10.711 1.00 96.25 166 ALA A CA 1
ATOM 1266 C C . ALA A 1 166 ? 7.856 1.491 10.331 1.00 96.25 166 ALA A C 1
ATOM 1268 O O . ALA A 1 166 ? 7.197 2.494 10.617 1.00 96.25 166 ALA A O 1
ATOM 1269 N N . GLN A 1 167 ? 7.291 0.468 9.678 1.00 97.50 167 GLN A N 1
ATOM 1270 C CA . GLN A 1 167 ? 5.847 0.407 9.418 1.00 97.50 167 GLN A CA 1
ATOM 1271 C C . GLN A 1 167 ? 5.051 0.220 10.719 1.00 97.50 167 GLN A C 1
ATOM 1273 O O . GLN A 1 167 ? 4.029 0.886 10.911 1.00 97.50 167 GLN A O 1
ATOM 1278 N N . ILE A 1 168 ? 5.539 -0.627 11.630 1.00 97.31 168 ILE A N 1
ATOM 1279 C CA . ILE A 1 168 ? 4.954 -0.828 12.964 1.00 97.31 168 ILE A CA 1
ATOM 1280 C C . ILE A 1 168 ? 5.048 0.460 13.791 1.00 97.31 168 ILE A C 1
ATOM 1282 O O . ILE A 1 168 ? 4.059 0.862 14.407 1.00 97.31 168 ILE A O 1
ATOM 1286 N N . ASP A 1 169 ? 6.178 1.165 13.747 1.00 96.62 169 ASP A N 1
ATOM 1287 C CA . ASP A 1 169 ? 6.354 2.439 14.452 1.00 96.62 169 ASP A CA 1
ATOM 1288 C C . ASP A 1 169 ? 5.330 3.490 14.003 1.00 96.62 169 ASP A C 1
ATOM 1290 O O . ASP A 1 169 ? 4.745 4.196 14.829 1.00 96.62 169 ASP A O 1
ATOM 1294 N N . LEU A 1 170 ? 5.041 3.566 12.697 1.00 96.00 170 LEU A N 1
ATOM 1295 C CA . LEU A 1 170 ? 3.998 4.451 12.169 1.00 96.00 170 LEU A CA 1
ATOM 1296 C C . LEU A 1 170 ? 2.610 4.089 12.692 1.00 96.00 170 LEU A C 1
ATOM 1298 O O . LEU A 1 170 ? 1.838 4.981 13.059 1.00 96.00 170 LEU A O 1
ATOM 1302 N N . PHE A 1 171 ? 2.292 2.797 12.727 1.00 96.25 171 PHE A N 1
ATOM 1303 C CA . PHE A 1 171 ? 1.037 2.308 13.280 1.00 96.25 171 PHE A CA 1
ATOM 1304 C C . PHE A 1 171 ? 0.900 2.680 14.761 1.00 96.25 171 PHE A C 1
ATOM 1306 O O . PHE A 1 171 ? -0.127 3.236 15.163 1.00 96.25 171 PHE A O 1
ATOM 1313 N N . GLN A 1 172 ? 1.946 2.454 15.559 1.00 95.88 172 GLN A N 1
ATOM 1314 C CA . GLN A 1 172 ? 1.949 2.794 16.980 1.00 95.88 172 GLN A CA 1
ATOM 1315 C C . GLN A 1 172 ? 1.833 4.304 17.205 1.00 95.88 172 GLN A C 1
ATOM 1317 O O . GLN A 1 172 ? 1.046 4.743 18.045 1.00 95.88 172 GLN A O 1
ATOM 1322 N N . ALA A 1 173 ? 2.580 5.115 16.453 1.00 94.25 173 ALA A N 1
ATOM 1323 C CA . ALA A 1 173 ? 2.522 6.571 16.551 1.00 94.25 173 ALA A CA 1
ATOM 1324 C C . ALA A 1 173 ? 1.106 7.093 16.268 1.00 94.25 173 ALA A C 1
ATOM 1326 O O . ALA A 1 173 ? 0.581 7.914 17.022 1.00 94.25 173 ALA A O 1
ATOM 1327 N N . MET A 1 174 ? 0.458 6.562 15.228 1.00 90.38 174 MET A N 1
ATOM 1328 C CA . MET A 1 174 ? -0.918 6.907 14.877 1.00 90.38 174 MET A CA 1
ATOM 1329 C C . MET A 1 174 ? -1.907 6.548 15.998 1.00 90.38 174 MET A C 1
ATOM 1331 O O . MET A 1 174 ? -2.727 7.389 16.374 1.00 90.38 174 MET A O 1
ATOM 1335 N N . HIS A 1 175 ? -1.794 5.352 16.583 1.00 86.44 175 HIS A N 1
ATOM 1336 C CA . HIS A 1 175 ? -2.647 4.929 17.699 1.00 86.44 175 HIS A CA 1
ATOM 1337 C C . HIS A 1 175 ? -2.448 5.805 18.938 1.00 86.44 175 HIS A C 1
ATOM 1339 O O . HIS A 1 175 ? -3.422 6.250 19.546 1.00 86.44 175 HIS A O 1
ATOM 1345 N N . ARG A 1 176 ? -1.201 6.152 19.280 1.00 89.69 176 ARG A N 1
ATOM 1346 C CA . ARG A 1 176 ? -0.907 7.069 20.396 1.00 89.69 176 ARG A CA 1
ATOM 1347 C C . ARG A 1 176 ? -1.548 8.443 20.184 1.00 89.69 176 ARG A C 1
ATOM 1349 O O . ARG A 1 176 ? -2.089 9.016 21.129 1.00 89.69 176 ARG A O 1
ATOM 1356 N N . THR A 1 177 ? -1.520 8.982 18.963 1.00 82.75 177 THR A N 1
ATOM 1357 C CA . THR A 1 177 ? -2.189 10.255 18.644 1.00 82.75 177 THR A CA 1
ATOM 1358 C C . THR A 1 177 ? -3.704 10.163 18.820 1.00 82.75 177 THR A C 1
ATOM 1360 O O . THR A 1 177 ? -4.307 11.086 19.368 1.00 82.75 177 THR A O 1
ATOM 1363 N N . GLN A 1 178 ? -4.318 9.054 18.404 1.00 77.31 178 GLN A N 1
ATOM 1364 C CA . GLN A 1 178 ? -5.756 8.834 18.550 1.00 77.31 178 GLN A CA 1
ATOM 1365 C C . GLN A 1 178 ? -6.179 8.763 20.026 1.00 77.31 178 GLN A C 1
ATOM 1367 O O . GLN A 1 178 ? -7.141 9.428 20.412 1.00 77.31 178 GLN A O 1
ATOM 1372 N N . GLN A 1 179 ? -5.402 8.069 20.863 1.00 72.38 179 GLN A N 1
ATOM 1373 C CA . GLN A 1 179 ? -5.635 7.990 22.311 1.00 72.38 179 GLN A CA 1
ATOM 1374 C C . GLN A 1 179 ? -5.481 9.355 23.004 1.00 72.38 179 GLN A C 1
ATOM 1376 O O . GLN A 1 179 ? -6.333 9.772 23.789 1.00 72.38 179 GLN A O 1
ATOM 1381 N N . ARG A 1 180 ? -4.445 10.128 22.646 1.00 72.75 180 ARG A N 1
ATOM 1382 C CA . ARG A 1 180 ? -4.235 11.488 23.184 1.00 72.75 180 ARG A CA 1
ATOM 1383 C C . ARG A 1 180 ? -5.342 12.467 22.794 1.00 72.75 180 ARG A C 1
ATOM 1385 O O . ARG A 1 180 ? -5.675 13.352 23.576 1.00 72.75 180 ARG A O 1
ATOM 1392 N N . GLY A 1 181 ? -5.905 12.336 21.593 1.00 61.09 181 GLY A N 1
ATOM 1393 C CA . GLY A 1 181 ? -7.043 13.147 21.155 1.00 61.09 181 GLY A CA 1
ATOM 1394 C C . GLY A 1 181 ? -8.339 12.827 21.906 1.00 61.09 181 GLY A C 1
ATOM 1395 O O . GLY A 1 181 ? -9.182 13.710 22.056 1.00 61.09 181 GLY A O 1
ATOM 1396 N N . CYS A 1 182 ? -8.480 11.595 22.403 1.00 60.16 182 CYS A N 1
ATOM 1397 C CA . CYS A 1 182 ? -9.603 11.174 23.238 1.00 60.16 182 CYS A CA 1
ATOM 1398 C C . CYS A 1 182 ? -9.478 11.730 24.667 1.00 60.16 182 CYS A C 1
ATOM 1400 O O . CYS A 1 182 ? -10.431 12.309 25.176 1.00 60.16 182 CYS A O 1
ATOM 1402 N N . GLY A 1 183 ? -8.279 11.678 25.263 1.00 53.72 183 GLY A N 1
ATOM 1403 C CA . GLY A 1 183 ? -8.026 12.188 26.621 1.00 53.72 183 GLY A CA 1
ATOM 1404 C C . GLY A 1 183 ? -8.100 13.714 26.783 1.00 53.72 183 GLY A C 1
ATOM 1405 O O . GLY A 1 183 ? -8.239 14.207 27.895 1.00 53.72 183 GLY A O 1
ATOM 1406 N N . LYS A 1 184 ? -8.043 14.488 25.689 1.00 48.12 184 LYS A N 1
ATOM 1407 C CA . LYS A 1 184 ? -8.162 15.960 25.727 1.00 48.12 184 LYS A CA 1
ATOM 1408 C C . LYS A 1 184 ? -9.601 16.486 25.672 1.00 48.12 184 LYS A C 1
ATOM 1410 O O . LYS A 1 184 ? -9.792 17.691 25.786 1.00 48.12 184 LYS A O 1
ATOM 1415 N N . ARG A 1 185 ? -10.610 15.629 25.477 1.00 42.91 185 ARG A N 1
ATOM 1416 C CA . ARG A 1 185 ? -12.027 16.052 25.434 1.00 42.91 185 ARG A CA 1
ATOM 1417 C C . ARG A 1 185 ? -12.722 16.030 26.795 1.00 42.91 185 ARG A C 1
ATOM 1419 O O . ARG A 1 185 ? -13.833 16.528 26.891 1.00 42.91 185 ARG A O 1
ATOM 1426 N N . THR A 1 186 ?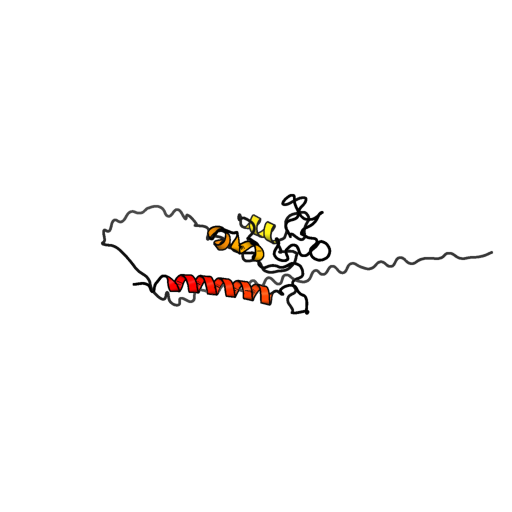 -12.063 15.505 27.826 1.00 44.19 186 THR A N 1
ATOM 1427 C CA . THR A 1 186 ? -12.622 15.363 29.182 1.00 44.19 186 THR A CA 1
ATOM 1428 C C . THR A 1 186 ? -12.098 16.417 30.168 1.00 44.19 186 THR A C 1
ATOM 1430 O O . THR A 1 186 ? -12.455 16.381 31.336 1.00 44.19 186 THR A O 1
ATOM 1433 N N . ALA A 1 187 ? -11.260 17.360 29.720 1.00 43.81 187 ALA A N 1
ATOM 1434 C CA . ALA A 1 187 ? -10.605 18.363 30.571 1.00 43.81 187 ALA A CA 1
ATOM 1435 C C . ALA A 1 187 ? -10.905 19.808 30.125 1.00 43.81 187 ALA A C 1
ATOM 1437 O O . ALA A 1 187 ? -10.008 20.643 30.033 1.00 43.81 187 ALA A O 1
ATOM 1438 N N . LEU A 1 188 ? -12.165 20.082 29.787 1.00 43.19 188 LEU A N 1
ATOM 1439 C CA . LEU A 1 188 ? -12.683 21.440 29.620 1.00 43.19 188 LEU A CA 1
ATOM 1440 C C . LEU A 1 188 ? -14.051 21.511 30.304 1.00 43.19 188 LEU A C 1
ATOM 1442 O O . LEU A 1 188 ? -15.088 21.353 29.664 1.00 43.19 188 LEU A O 1
ATOM 1446 N N . VAL A 1 189 ? -14.007 21.686 31.624 1.00 38.25 189 VAL A N 1
ATOM 1447 C CA . VAL A 1 189 ? -15.049 22.323 32.437 1.00 38.25 189 VAL A CA 1
ATOM 1448 C C . VAL A 1 189 ? -14.328 23.274 33.376 1.00 38.25 189 VAL A C 1
ATOM 1450 O O . VAL A 1 189 ? -13.310 22.829 33.954 1.00 38.25 189 VAL A O 1
#

Sequence (189 aa):
MEHRRRRSSSVAAAGTLLCLGMLLVVGPLLPAVEASTEDGCPAGGERASKEQGRRSRRHHQKHAAEELWVFGDSYADTGNLGNLGRELTHAWYDPYGKTFPRRPAGRFSDGRVLTDFVASALGMRTPVAYKARRRASRETLARGMNFAVGGAGVLDTGNFQRNISAQIDLFQAMHRTQQRGCGKRTALV

Secondary structure (DSSP, 8-state):
--------------------------PPP--------------------------------------EEE--STTT-SSSS--S-TTT-GGGSTTTTTTTTSS--S-SSSS--HHHHHHHHTTSPPPEEGGGGGGS-HHHHHTEEE---TT--SS--S-SSPPHHHHHHHHHHHHHHHHHHHHTSS---

Organism: Aegilops tauschii subsp. strangulata (NCBI:txid200361)

Radius of gyration: 26.56 Å; chains: 1; bounding box: 79×61×81 Å

pLDDT: mean 74.34, std 25.39, range [30.98, 98.56]

Foldseek 3Di:
DDDDDDDDDDDPDDDPPPDDDPDPPPDDDDDDDDDDDDDDDDDDDDDDDDDDDDDDPPPPVPPDLAADAAEAALLQDQAQQHPPDCVPQVLQDPPHQCVPPNHRGRHPHNHDGPQCVVCVVVVHHRQAEPVCVVVDDPVSPVRYHHLYYHPADCDPPVDPDDHRVSSVVVVVVVVVVVVVVVVVVVPDD

InterPro domains:
  IPR001087 GDSL lipase/esterase [PF00657] (70-165)
  IPR036514 SGNH hydrolase superfamily [G3DSA:3.40.50.1110] (53-189)